Protein AF-A0A6D0ILA8-F1 (afdb_monomer_lite)

InterPro domains:
  IPR001479 Quinoprotein dehydrogenase, conserved site [PS00364] (52-73)
  IPR002372 Pyrrolo-quinoline quinone repeat domain [PF01011] (1-251)
  IPR011047 Quinoprotein alcohol dehydrogenase-like superfamily [SSF50998] (9-251)

Structure (mmCIF, N/CA/C/O backbone):
data_AF-A0A6D0ILA8-F1
#
_entry.id   AF-A0A6D0ILA8-F1
#
loop_
_atom_site.group_PDB
_atom_site.id
_atom_site.type_symbol
_atom_site.label_atom_id
_atom_site.label_alt_id
_atom_site.label_comp_id
_atom_site.label_asym_id
_atom_site.label_entity_id
_atom_site.label_seq_id
_atom_site.pdbx_PDB_ins_code
_atom_site.Cartn_x
_atom_site.Cartn_y
_atom_site.Cartn_z
_atom_site.occupancy
_atom_site.B_iso_or_equiv
_atom_site.auth_seq_id
_atom_site.auth_comp_id
_atom_site.auth_asym_id
_atom_site.auth_atom_id
_atom_site.pdbx_PDB_model_num
ATOM 1 N N . THR A 1 1 ? -4.913 -17.447 -11.515 1.00 50.06 1 THR A N 1
ATOM 2 C CA . THR A 1 1 ? -3.563 -17.191 -10.958 1.00 50.06 1 THR A CA 1
ATOM 3 C C . THR A 1 1 ? -3.236 -15.756 -11.249 1.00 50.06 1 THR A C 1
ATOM 5 O O . THR A 1 1 ? -3.617 -15.274 -12.313 1.00 50.06 1 THR A O 1
ATOM 8 N N . ASP A 1 2 ? -2.528 -15.110 -10.332 1.00 62.91 2 ASP A N 1
ATOM 9 C CA . ASP A 1 2 ? -2.512 -13.649 -10.148 1.00 62.91 2 ASP A CA 1
ATOM 10 C C . ASP A 1 2 ? -2.042 -12.833 -11.369 1.00 62.91 2 ASP A C 1
ATOM 12 O O . ASP A 1 2 ? -2.243 -11.629 -11.448 1.00 62.91 2 ASP A O 1
ATOM 16 N N . ASN A 1 3 ? -1.477 -13.487 -12.390 1.00 76.81 3 ASN A N 1
ATOM 17 C CA . ASN A 1 3 ? -1.028 -12.840 -13.626 1.00 76.81 3 ASN A CA 1
ATOM 18 C C . ASN A 1 3 ? -1.575 -13.459 -14.930 1.00 76.81 3 ASN A C 1
ATOM 20 O O . ASN A 1 3 ? -1.193 -13.032 -16.016 1.00 76.81 3 ASN A O 1
ATOM 24 N N . PHE A 1 4 ? -2.463 -14.458 -14.864 1.00 74.62 4 PHE A N 1
ATOM 25 C CA . PHE A 1 4 ? -2.970 -15.172 -16.054 1.00 74.62 4 PHE A CA 1
ATOM 26 C C . PHE A 1 4 ? -4.475 -15.017 -16.293 1.00 74.62 4 PHE A C 1
ATOM 28 O O . PHE A 1 4 ? -4.986 -15.503 -17.303 1.00 74.62 4 PHE A O 1
ATOM 35 N N . SER A 1 5 ? -5.193 -14.369 -15.378 1.00 77.31 5 SER A N 1
ATOM 36 C CA . SER A 1 5 ? -6.633 -14.151 -15.483 1.00 77.31 5 SER A CA 1
ATOM 37 C C . SER A 1 5 ? -6.953 -12.674 -15.337 1.00 77.31 5 SER A C 1
ATOM 39 O O . SER A 1 5 ? -6.358 -11.972 -14.533 1.00 77.31 5 SER A O 1
ATOM 41 N N . THR A 1 6 ? -7.934 -12.217 -16.104 1.00 75.31 6 THR A N 1
ATOM 42 C CA . THR A 1 6 ? -8.561 -10.898 -15.954 1.00 75.31 6 THR A CA 1
ATOM 43 C C . THR A 1 6 ? -9.979 -11.029 -15.399 1.00 75.31 6 THR A C 1
ATOM 45 O O . THR A 1 6 ? -10.796 -10.116 -15.525 1.00 75.31 6 THR A O 1
ATOM 48 N N . ARG A 1 7 ? -10.312 -12.189 -14.822 1.00 84.19 7 ARG A N 1
ATOM 49 C CA . ARG A 1 7 ? -11.624 -12.488 -14.247 1.00 84.19 7 ARG A CA 1
ATOM 50 C C . ARG A 1 7 ? -11.486 -13.401 -13.030 1.00 84.19 7 ARG A C 1
ATOM 52 O O . ARG A 1 7 ? -11.878 -14.564 -13.062 1.00 84.19 7 ARG A O 1
ATOM 59 N N . GLU A 1 8 ? -10.924 -12.851 -11.971 1.00 86.44 8 GLU A N 1
ATOM 60 C CA . GLU A 1 8 ? -10.831 -13.438 -10.640 1.00 86.44 8 GLU A CA 1
ATOM 61 C C . GLU A 1 8 ? -11.942 -12.899 -9.732 1.00 86.44 8 GLU A C 1
ATOM 63 O O . GLU A 1 8 ? -12.492 -11.811 -9.943 1.00 86.44 8 GLU A O 1
ATOM 68 N N . THR A 1 9 ? -12.311 -13.681 -8.718 1.00 90.19 9 THR A N 1
ATOM 69 C CA . THR A 1 9 ? -13.323 -13.277 -7.736 1.00 90.19 9 THR A CA 1
ATOM 70 C C . THR A 1 9 ? -12.910 -12.012 -6.991 1.00 90.19 9 THR A C 1
ATOM 72 O O . THR A 1 9 ? -11.729 -11.763 -6.782 1.00 90.19 9 THR A O 1
ATOM 75 N N . SER A 1 10 ? -13.900 -11.240 -6.548 1.00 92.62 10 SER A N 1
ATOM 76 C CA . SER A 1 10 ? -13.681 -10.047 -5.730 1.00 92.62 10 SER A CA 1
ATOM 77 C C . SER A 1 10 ? -12.873 -10.346 -4.461 1.00 92.62 10 SER A C 1
ATOM 79 O O . SER A 1 10 ? -13.207 -11.267 -3.713 1.00 92.62 10 SER A O 1
ATOM 81 N N . GLY A 1 11 ? -11.886 -9.497 -4.178 1.00 94.75 11 GLY A N 1
ATOM 82 C CA . GLY A 1 11 ? -11.211 -9.347 -2.889 1.00 94.75 11 GLY A CA 1
ATOM 83 C C . GLY A 1 11 ? -12.028 -8.629 -1.801 1.00 94.75 11 GLY A C 1
ATOM 84 O O . GLY A 1 11 ? -11.446 -8.058 -0.882 1.00 94.75 11 GLY A O 1
ATOM 85 N N . VAL A 1 12 ? -13.361 -8.627 -1.904 1.00 96.75 12 VAL A N 1
ATOM 86 C CA . VAL A 1 12 ? -14.284 -8.029 -0.930 1.00 96.75 12 VAL A CA 1
ATOM 87 C C . VAL A 1 12 ? -13.999 -8.468 0.510 1.00 96.75 12 VAL A C 1
ATOM 89 O O . VAL A 1 12 ? -13.922 -9.659 0.818 1.00 96.75 12 VAL A O 1
ATOM 92 N N . ILE A 1 13 ? -13.948 -7.493 1.417 1.00 97.75 13 ILE A N 1
ATOM 93 C CA . ILE A 1 13 ? -13.905 -7.726 2.862 1.00 97.75 13 ILE A CA 1
ATOM 94 C C . ILE A 1 13 ? -15.334 -7.852 3.387 1.00 97.75 13 ILE A C 1
ATOM 96 O O . ILE A 1 13 ? -16.224 -7.107 2.982 1.00 97.75 13 ILE A O 1
ATOM 100 N N . ARG A 1 14 ? -15.581 -8.806 4.286 1.00 97.00 14 ARG A N 1
ATOM 101 C CA . ARG A 1 14 ? -16.922 -9.100 4.806 1.00 97.00 14 ARG A CA 1
ATOM 102 C C . ARG A 1 14 ? -16.902 -9.221 6.323 1.00 97.00 14 ARG A C 1
ATOM 104 O O . ARG A 1 14 ? -16.018 -9.875 6.872 1.00 97.00 14 ARG A O 1
ATOM 111 N N . GLY A 1 15 ? -17.903 -8.639 6.973 1.00 97.00 15 GLY A N 1
ATOM 112 C CA . GLY A 1 15 ? -18.176 -8.820 8.394 1.00 97.00 15 GLY A CA 1
ATOM 113 C C . GLY A 1 15 ? -19.355 -9.758 8.594 1.00 97.00 15 GLY A C 1
ATOM 114 O O . GLY A 1 15 ? -20.424 -9.527 8.031 1.00 97.00 15 GLY A O 1
ATOM 115 N N . PHE A 1 16 ? -19.171 -10.797 9.404 1.00 97.75 16 PHE A N 1
ATOM 116 C CA . PHE A 1 16 ? -20.211 -11.774 9.719 1.00 97.75 16 PHE A CA 1
ATOM 117 C C . PHE A 1 16 ? -20.501 -11.806 11.217 1.00 97.75 16 PHE A C 1
ATOM 119 O O . PHE A 1 16 ? -19.594 -11.623 12.032 1.00 97.75 16 PHE A O 1
ATOM 126 N N . ASP A 1 17 ? -21.747 -12.095 11.583 1.00 97.44 17 ASP A N 1
ATOM 127 C CA . ASP A 1 17 ? -22.088 -12.449 12.957 1.00 97.44 17 ASP A CA 1
ATOM 128 C C . ASP A 1 17 ? -21.441 -13.795 13.314 1.00 97.44 17 ASP A C 1
ATOM 130 O O . ASP A 1 17 ? -21.605 -14.795 12.614 1.00 97.44 17 ASP A O 1
ATOM 134 N N . VAL A 1 18 ? -20.694 -13.824 14.417 1.00 96.94 18 VAL A N 1
ATOM 135 C CA . VAL A 1 18 ? -19.923 -15.005 14.835 1.00 96.94 18 VAL A CA 1
ATOM 136 C C . VAL A 1 18 ? -20.799 -16.185 15.273 1.00 96.94 18 VAL A C 1
ATOM 138 O O . VAL A 1 18 ? -20.353 -17.329 15.224 1.00 96.94 18 VAL A O 1
ATOM 141 N N . ASN A 1 19 ? -22.035 -15.930 15.708 1.00 98.00 19 ASN A N 1
ATOM 142 C CA . ASN A 1 19 ? -22.953 -16.952 16.205 1.00 98.00 19 ASN A CA 1
ATOM 143 C C . ASN A 1 19 ? -23.862 -17.490 15.098 1.00 98.00 19 ASN A C 1
ATOM 145 O O . ASN A 1 19 ? -24.183 -18.678 15.103 1.00 98.00 19 ASN A O 1
ATOM 149 N N . THR A 1 20 ? -24.305 -16.628 14.178 1.00 98.06 20 THR A N 1
ATOM 150 C CA . THR A 1 20 ? -25.285 -16.994 13.141 1.00 98.06 20 THR A CA 1
ATOM 151 C C . THR A 1 20 ? -24.666 -17.194 11.760 1.00 98.06 20 THR A C 1
ATOM 153 O O . THR A 1 20 ? -25.252 -17.889 10.931 1.00 98.06 20 THR A O 1
ATOM 156 N N . GLY A 1 21 ? -23.493 -16.609 11.497 1.00 97.12 21 GLY A N 1
ATOM 157 C CA . GLY A 1 21 ? -22.893 -16.554 10.163 1.00 97.12 21 GLY A CA 1
ATOM 158 C C . GLY A 1 21 ? -23.592 -15.576 9.212 1.00 97.12 21 GLY A C 1
ATOM 159 O O . GLY A 1 21 ? -23.331 -15.607 8.010 1.00 97.12 21 GLY A O 1
ATOM 160 N N . GLU A 1 22 ? -24.489 -14.726 9.717 1.00 96.88 22 GLU A N 1
ATOM 161 C CA . GLU A 1 22 ? -25.168 -13.698 8.927 1.00 96.88 22 GLU A CA 1
ATOM 162 C C . GLU A 1 22 ? -24.174 -12.640 8.437 1.00 96.88 22 GLU A C 1
ATOM 164 O O . GLU A 1 22 ? -23.341 -12.162 9.206 1.00 96.88 22 GLU A O 1
ATOM 169 N N . LEU A 1 23 ? -24.258 -12.262 7.158 1.00 96.50 23 LEU A N 1
ATOM 170 C CA . LEU A 1 23 ? -23.465 -11.170 6.592 1.00 96.50 23 LEU A CA 1
ATOM 171 C C . LEU A 1 23 ? -24.004 -9.830 7.106 1.00 96.50 23 LEU A C 1
ATOM 173 O O . LEU A 1 23 ? -25.099 -9.421 6.731 1.00 96.50 23 LEU A O 1
ATOM 177 N N . LEU A 1 24 ? -23.215 -9.137 7.922 1.00 96.56 24 LEU A N 1
ATOM 178 C CA . LEU A 1 24 ? -23.589 -7.856 8.524 1.00 96.56 24 LEU A CA 1
ATOM 179 C C . LEU A 1 24 ? -23.211 -6.671 7.634 1.00 96.56 24 LEU A C 1
ATOM 181 O O . LEU A 1 24 ? -23.952 -5.694 7.540 1.00 96.56 24 LEU A O 1
ATOM 185 N N . TRP A 1 25 ? -22.048 -6.747 6.988 1.00 97.56 25 TRP A N 1
ATOM 186 C CA . TRP A 1 25 ? -21.553 -5.711 6.088 1.00 97.56 25 TRP A CA 1
ATOM 187 C C . TRP A 1 25 ? -20.534 -6.278 5.098 1.00 97.56 25 TRP A C 1
ATOM 189 O O . TRP A 1 25 ? -19.901 -7.308 5.338 1.00 97.56 25 TRP A O 1
ATOM 199 N N . ALA A 1 26 ? -20.352 -5.572 3.987 1.00 97.62 26 ALA A N 1
ATOM 200 C CA . ALA A 1 26 ? -19.304 -5.828 3.007 1.00 97.62 26 ALA A CA 1
ATOM 201 C C . ALA A 1 26 ? -18.531 -4.536 2.713 1.00 97.62 26 ALA A C 1
ATOM 203 O O . ALA A 1 26 ? -19.040 -3.442 2.956 1.00 97.62 26 ALA A O 1
ATOM 204 N N . PHE A 1 27 ? -17.305 -4.672 2.219 1.00 98.12 27 PHE A N 1
ATOM 205 C CA . PHE A 1 27 ? -16.505 -3.603 1.639 1.00 98.12 27 PHE A CA 1
ATOM 206 C C . PHE A 1 27 ? -15.812 -4.140 0.383 1.00 98.12 27 PHE A C 1
ATOM 208 O O . PHE A 1 27 ? -14.826 -4.871 0.479 1.00 98.12 27 PHE A O 1
ATOM 215 N N . ASP A 1 28 ? -16.357 -3.832 -0.791 1.00 97.31 28 ASP A N 1
ATOM 216 C CA . ASP A 1 28 ? -15.774 -4.162 -2.091 1.00 97.31 28 ASP A CA 1
ATOM 217 C C . ASP A 1 28 ? -14.887 -3.000 -2.573 1.00 97.31 28 ASP A C 1
ATOM 219 O O . ASP A 1 28 ? -15.405 -1.969 -3.017 1.00 97.31 28 ASP A O 1
ATOM 223 N N . PRO A 1 29 ? -13.551 -3.137 -2.510 1.00 96.38 29 PRO A N 1
ATOM 224 C CA . PRO A 1 29 ? -12.642 -2.048 -2.844 1.00 96.38 29 PRO A CA 1
ATOM 225 C C . PRO A 1 29 ? -12.627 -1.701 -4.338 1.00 96.38 29 PRO A C 1
ATOM 227 O O . PRO A 1 29 ? -12.094 -0.658 -4.692 1.00 96.38 29 PRO A O 1
ATOM 230 N N . GLY A 1 30 ? -13.198 -2.542 -5.208 1.00 95.06 30 GLY A N 1
ATOM 231 C CA . GLY A 1 30 ? -13.310 -2.279 -6.644 1.00 95.06 30 GLY A CA 1
ATOM 232 C C . GLY A 1 30 ? -14.642 -1.647 -7.050 1.00 95.06 30 GLY A C 1
ATOM 233 O O . GLY A 1 30 ? -14.814 -1.293 -8.216 1.00 95.06 30 GLY A O 1
ATOM 234 N N . ALA A 1 31 ? -15.590 -1.503 -6.120 1.00 95.06 31 ALA A N 1
ATOM 235 C CA . ALA A 1 31 ? -16.920 -0.990 -6.414 1.00 95.06 31 ALA A CA 1
ATOM 236 C C . ALA A 1 31 ? -17.012 0.536 -6.276 1.00 95.06 31 ALA A C 1
ATOM 238 O O . ALA A 1 31 ? -16.325 1.186 -5.484 1.00 95.06 31 ALA A O 1
ATOM 239 N N . LYS A 1 32 ? -17.964 1.126 -7.009 1.00 94.00 32 LYS A N 1
ATOM 240 C CA . LYS A 1 32 ? -18.323 2.541 -6.841 1.00 94.00 32 LYS A CA 1
ATOM 241 C C . LYS A 1 32 ? -18.927 2.815 -5.460 1.00 94.00 32 LYS A C 1
ATOM 243 O O . LYS A 1 32 ? -18.605 3.844 -4.867 1.00 94.00 32 LYS A O 1
ATOM 248 N N . ASP A 1 33 ? -19.784 1.908 -4.992 1.00 95.06 33 ASP A N 1
ATOM 249 C CA . ASP A 1 33 ? -20.309 1.858 -3.627 1.00 95.06 33 ASP A CA 1
ATOM 250 C C . ASP A 1 33 ? -19.735 0.616 -2.923 1.00 95.06 33 ASP A C 1
ATOM 252 O O . ASP A 1 33 ? -20.249 -0.485 -3.129 1.00 95.06 33 ASP A O 1
ATOM 256 N N . PRO A 1 34 ? -18.653 0.764 -2.136 1.00 96.31 34 PRO A N 1
ATOM 257 C CA . PRO A 1 34 ? -17.987 -0.372 -1.506 1.00 96.31 34 PRO A CA 1
ATOM 258 C C . PRO A 1 34 ? -18.868 -1.127 -0.513 1.00 96.31 34 PRO A C 1
ATOM 260 O O . PRO A 1 34 ? -18.667 -2.320 -0.318 1.00 96.31 34 PRO A O 1
ATOM 263 N N . ASN A 1 35 ? -19.830 -0.461 0.131 1.00 96.88 35 ASN A N 1
ATOM 264 C CA . ASN A 1 35 ? -20.609 -1.062 1.214 1.00 96.88 35 ASN A CA 1
ATOM 265 C C . ASN A 1 35 ? -21.919 -1.718 0.754 1.00 96.88 35 ASN A C 1
ATOM 267 O O . ASN A 1 35 ? -22.716 -2.148 1.592 1.00 96.88 35 ASN A O 1
ATOM 271 N N . ALA A 1 36 ? -22.142 -1.821 -0.558 1.00 94.75 36 ALA A N 1
ATOM 272 C CA . ALA A 1 36 ? -23.286 -2.529 -1.106 1.00 94.75 36 ALA A CA 1
ATOM 273 C C . ALA A 1 36 ? -23.234 -4.027 -0.740 1.00 94.75 36 ALA A C 1
ATOM 275 O O . ALA A 1 36 ? -22.245 -4.725 -0.973 1.00 94.75 36 ALA A O 1
ATOM 276 N N . ILE A 1 37 ? -24.317 -4.519 -0.135 1.00 91.62 37 ILE A N 1
ATOM 277 C CA . ILE A 1 37 ? -24.488 -5.936 0.205 1.00 91.62 37 ILE A CA 1
ATOM 278 C C . ILE A 1 37 ? -25.026 -6.671 -1.033 1.00 91.62 37 ILE A C 1
ATOM 280 O O . ILE A 1 37 ? -25.870 -6.121 -1.743 1.00 91.62 37 ILE A O 1
ATOM 284 N N . PRO A 1 38 ? -24.554 -7.898 -1.315 1.00 87.31 38 PRO A N 1
ATOM 285 C CA . PRO A 1 38 ? -24.986 -8.668 -2.472 1.00 87.31 38 PRO A CA 1
ATOM 286 C C . PRO A 1 38 ? -26.490 -8.952 -2.433 1.00 87.31 38 PRO A C 1
ATOM 288 O O . PRO A 1 38 ? -27.045 -9.308 -1.393 1.00 87.31 38 PRO A O 1
ATOM 291 N N . SER A 1 39 ? -27.125 -8.827 -3.595 1.00 88.81 39 SER A N 1
ATOM 292 C CA . SER A 1 39 ? -28.527 -9.168 -3.850 1.00 88.81 39 SER A CA 1
ATOM 293 C C . SER A 1 39 ? -28.651 -9.822 -5.228 1.00 88.81 39 SER A C 1
ATOM 295 O O . SER A 1 39 ? -27.660 -9.944 -5.950 1.00 88.81 39 SER A O 1
ATOM 297 N N . ASP A 1 40 ? -29.860 -10.213 -5.630 1.00 85.25 40 ASP A N 1
ATOM 298 C CA . ASP A 1 40 ? -30.102 -10.753 -6.977 1.00 85.25 40 ASP A CA 1
ATOM 299 C C . ASP A 1 40 ? -29.723 -9.746 -8.087 1.00 85.25 40 ASP A C 1
ATOM 301 O O . ASP A 1 40 ? -29.379 -10.130 -9.205 1.00 85.25 40 ASP A O 1
ATOM 305 N N . GLU A 1 41 ? -29.731 -8.451 -7.768 1.00 84.50 41 GLU A N 1
ATOM 306 C CA . GLU A 1 41 ? -29.379 -7.340 -8.652 1.00 84.50 41 GLU A CA 1
ATOM 307 C C . GLU A 1 41 ? -27.946 -6.821 -8.453 1.00 84.50 41 GLU A C 1
ATOM 309 O O . GLU A 1 41 ? -27.473 -6.015 -9.260 1.00 84.50 41 GLU A O 1
ATOM 314 N N . HIS A 1 42 ? -27.248 -7.251 -7.395 1.00 86.75 42 HIS A N 1
ATOM 315 C CA . HIS A 1 42 ? -25.916 -6.760 -7.051 1.00 86.75 42 HIS A CA 1
ATOM 316 C C . HIS A 1 42 ? -24.926 -7.892 -6.769 1.00 86.75 42 HIS A C 1
ATOM 318 O O . HIS A 1 42 ? -25.027 -8.618 -5.781 1.00 86.75 42 HIS A O 1
ATOM 324 N N . THR A 1 43 ? -23.896 -7.976 -7.609 1.00 91.31 43 THR A N 1
ATOM 325 C CA . THR A 1 43 ? -22.742 -8.856 -7.413 1.00 91.31 43 THR A CA 1
ATOM 326 C C . THR A 1 43 ? -21.479 -8.040 -7.185 1.00 91.31 43 THR A C 1
ATOM 328 O O . THR A 1 43 ? -21.314 -6.982 -7.792 1.00 91.31 43 THR A O 1
ATOM 331 N N . PHE A 1 44 ? -20.552 -8.583 -6.398 1.00 94.38 44 PHE A N 1
ATOM 332 C CA . PHE A 1 44 ? -19.242 -7.971 -6.198 1.00 94.38 44 PHE A CA 1
ATOM 333 C C . PHE A 1 44 ? -18.423 -7.866 -7.488 1.00 94.38 44 PHE A C 1
ATOM 335 O O . PHE A 1 44 ? -18.569 -8.657 -8.426 1.00 94.38 44 PHE A O 1
ATOM 342 N N . THR A 1 45 ? -17.526 -6.892 -7.494 1.00 92.62 45 THR A N 1
ATOM 343 C CA . THR A 1 45 ? -16.686 -6.506 -8.620 1.00 92.62 45 THR A CA 1
ATOM 344 C C . THR A 1 45 ? -15.578 -7.531 -8.835 1.00 92.62 45 THR A C 1
ATOM 346 O O . THR A 1 45 ? -14.797 -7.830 -7.932 1.00 92.62 45 THR A O 1
ATOM 349 N N . PHE A 1 46 ? -15.476 -8.075 -10.047 1.00 91.62 46 PHE A N 1
ATOM 350 C CA . PHE A 1 46 ? -14.362 -8.959 -10.401 1.00 91.62 46 PHE A CA 1
ATOM 351 C C . PHE A 1 46 ? -13.017 -8.224 -10.297 1.00 91.62 46 PHE A C 1
ATOM 353 O O . PHE A 1 46 ? -12.912 -7.043 -10.637 1.00 91.62 46 PHE A O 1
ATOM 360 N N . ASN A 1 47 ? -11.988 -8.951 -9.861 1.00 90.69 47 ASN A N 1
ATOM 361 C CA . ASN A 1 47 ? -10.628 -8.452 -9.641 1.00 90.69 47 ASN A CA 1
ATOM 362 C C . ASN A 1 47 ? -10.534 -7.232 -8.711 1.00 90.69 47 ASN A C 1
ATOM 364 O O . ASN A 1 47 ? -9.611 -6.439 -8.852 1.00 90.69 47 ASN A O 1
ATOM 368 N N . SER A 1 48 ? -11.472 -7.012 -7.788 1.00 93.38 48 SER A N 1
ATOM 369 C CA . SER A 1 48 ? -11.236 -5.978 -6.777 1.00 93.38 48 SER A CA 1
ATOM 370 C C . SER A 1 48 ? -9.964 -6.319 -5.978 1.00 93.38 48 SER A C 1
ATOM 372 O O . SER A 1 48 ? -9.752 -7.508 -5.708 1.00 93.38 48 SER A O 1
ATOM 374 N N . PRO A 1 49 ? -9.160 -5.325 -5.552 1.00 94.62 49 PRO A N 1
ATOM 375 C CA . PRO A 1 49 ? -8.005 -5.569 -4.689 1.00 94.62 49 PRO A CA 1
ATOM 376 C C . PRO A 1 49 ? -8.383 -6.437 -3.487 1.00 94.62 49 PRO A C 1
ATOM 378 O O . PRO A 1 49 ? -9.471 -6.282 -2.930 1.00 94.62 49 PRO A O 1
ATOM 381 N N . ASN A 1 50 ? -7.520 -7.364 -3.088 1.00 94.50 50 ASN A N 1
ATOM 382 C CA . ASN A 1 50 ? -7.776 -8.252 -1.955 1.00 94.50 50 ASN A CA 1
ATOM 383 C C . ASN A 1 50 ? -7.058 -7.780 -0.685 1.00 94.50 50 ASN A C 1
ATOM 385 O O . ASN A 1 50 ? -6.167 -6.942 -0.728 1.00 94.50 50 ASN A O 1
ATOM 389 N N . SER A 1 51 ? -7.445 -8.337 0.460 1.00 95.75 51 SER A N 1
ATOM 390 C CA . SER A 1 51 ? -6.657 -8.276 1.693 1.00 95.75 51 SER A CA 1
ATOM 391 C C . SER A 1 51 ? -6.315 -9.703 2.089 1.00 95.75 51 SER A C 1
ATOM 393 O O . SER A 1 51 ? -7.190 -10.466 2.501 1.00 95.75 51 SER A O 1
ATOM 395 N N . TRP A 1 52 ? -5.063 -10.096 1.859 1.00 93.44 52 TRP A N 1
ATOM 396 C CA . TRP A 1 52 ? -4.599 -11.469 2.070 1.00 93.44 52 TRP A CA 1
ATOM 397 C C . TRP A 1 52 ? -3.718 -11.614 3.316 1.00 93.44 52 TRP A C 1
ATOM 399 O O . TRP A 1 52 ? -3.681 -12.687 3.921 1.00 93.44 52 TRP A O 1
ATOM 409 N N . ALA A 1 53 ? -3.036 -10.542 3.723 1.00 94.00 53 ALA A N 1
ATOM 410 C CA . ALA A 1 53 ? -2.234 -10.516 4.937 1.00 94.00 53 ALA A CA 1
ATOM 411 C C . ALA A 1 53 ? -3.116 -10.390 6.198 1.00 94.00 53 ALA A C 1
ATOM 413 O O . ALA A 1 53 ? -4.239 -9.881 6.127 1.00 94.00 53 ALA A O 1
ATOM 414 N N . PRO A 1 54 ? -2.634 -10.822 7.381 1.00 95.31 54 PRO A N 1
ATOM 415 C CA . PRO A 1 54 ? -3.406 -10.695 8.611 1.00 95.31 54 PRO A CA 1
ATOM 416 C C . PRO A 1 54 ? -3.735 -9.235 8.951 1.00 95.31 54 PRO A C 1
ATOM 418 O O . PRO A 1 54 ? -2.888 -8.348 8.859 1.00 95.31 54 PRO A O 1
ATOM 421 N N . ALA A 1 55 ? -4.959 -8.995 9.416 1.00 96.44 55 ALA A N 1
ATOM 422 C CA . ALA A 1 55 ? -5.397 -7.681 9.874 1.00 96.44 55 ALA A CA 1
ATOM 423 C C . ALA A 1 55 ? -4.912 -7.362 11.303 1.00 96.44 55 ALA A C 1
ATOM 425 O O . ALA A 1 55 ? -4.544 -8.251 12.080 1.00 96.44 55 ALA A O 1
ATOM 426 N N . ALA A 1 56 ? -4.979 -6.086 11.683 1.00 97.25 56 ALA A N 1
ATOM 427 C CA . ALA A 1 56 ? -4.849 -5.639 13.072 1.00 97.25 56 ALA A CA 1
ATOM 428 C C . ALA A 1 56 ? -6.125 -4.917 13.525 1.00 97.25 56 ALA A C 1
ATOM 430 O O . ALA A 1 56 ? -6.797 -4.290 12.715 1.00 97.25 56 ALA A O 1
ATOM 431 N N . TYR A 1 57 ? -6.458 -4.976 14.815 1.00 98.06 57 TYR A N 1
ATOM 432 C CA . TYR A 1 57 ? -7.666 -4.353 15.366 1.00 98.06 57 TYR A CA 1
ATOM 433 C C . TYR A 1 57 ? -7.335 -3.487 16.582 1.00 98.06 57 TYR A C 1
ATOM 435 O O . TYR A 1 57 ? -6.624 -3.929 17.485 1.00 98.06 57 TYR A O 1
ATOM 443 N N . ASP A 1 58 ? -7.877 -2.268 16.623 1.00 98.25 58 ASP A N 1
ATOM 444 C CA . ASP A 1 58 ? -7.870 -1.407 17.807 1.00 98.25 58 ASP A CA 1
ATOM 445 C C . ASP A 1 58 ? -9.285 -1.304 18.387 1.00 98.25 58 ASP A C 1
ATOM 447 O O . ASP A 1 58 ? -10.144 -0.584 17.872 1.00 98.25 58 ASP A O 1
ATOM 451 N N . ALA A 1 59 ? -9.503 -1.985 19.512 1.00 97.69 59 ALA A N 1
ATOM 452 C CA . ALA A 1 59 ? -10.794 -2.023 20.192 1.00 97.69 59 ALA A CA 1
ATOM 453 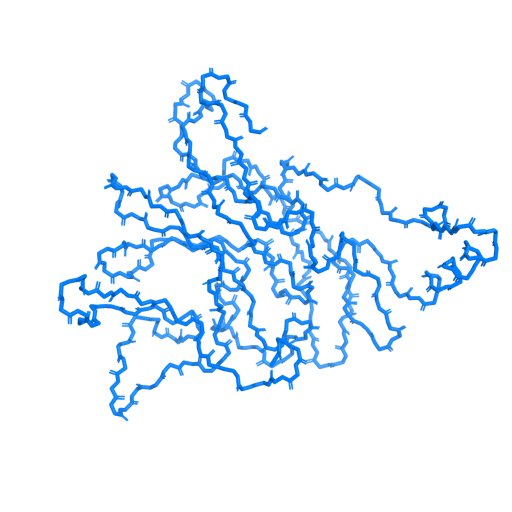C C . ALA A 1 59 ? -11.254 -0.664 20.744 1.00 97.69 59 ALA A C 1
ATOM 455 O O . ALA A 1 59 ? -12.449 -0.456 20.933 1.00 97.69 59 ALA A O 1
ATOM 456 N N . LYS A 1 60 ? -10.336 0.272 21.027 1.00 97.62 60 LYS A N 1
ATOM 457 C CA . LYS A 1 60 ? -10.708 1.598 21.550 1.00 97.62 60 LYS A CA 1
ATOM 458 C C . LYS A 1 60 ? -11.277 2.496 20.459 1.00 97.62 60 LYS A C 1
ATOM 460 O O . LYS A 1 60 ? -12.091 3.365 20.758 1.00 97.62 60 LYS A O 1
ATOM 465 N N . LEU A 1 61 ? -10.807 2.314 19.229 1.00 98.12 61 LEU A N 1
ATOM 466 C CA . LEU A 1 61 ? -11.234 3.088 18.064 1.00 98.12 61 LEU A CA 1
ATOM 467 C C . LEU A 1 61 ? -12.321 2.371 17.256 1.00 98.12 61 LEU A C 1
ATOM 469 O O . LEU A 1 61 ? -12.943 2.990 16.398 1.00 98.12 61 LEU A O 1
ATOM 473 N N . ASP A 1 62 ? -12.537 1.084 17.531 1.00 98.44 62 ASP A N 1
ATOM 474 C CA . ASP A 1 62 ? -13.344 0.180 16.716 1.00 98.44 62 ASP A CA 1
ATOM 475 C C . ASP A 1 62 ? -12.909 0.182 15.241 1.00 98.44 62 ASP A C 1
ATOM 477 O O . ASP A 1 62 ? -13.729 0.230 14.324 1.00 98.44 62 ASP A O 1
ATOM 481 N N . LEU A 1 63 ? -11.590 0.165 15.017 1.00 98.81 63 LEU A N 1
ATOM 482 C CA . LEU A 1 63 ? -10.984 0.168 13.687 1.00 98.81 63 LEU A CA 1
ATOM 483 C C . LEU A 1 63 ? -10.220 -1.127 13.432 1.00 98.81 63 LEU A C 1
ATOM 485 O O . LEU A 1 63 ? -9.380 -1.531 14.240 1.00 98.81 63 LEU A O 1
ATOM 489 N N . VAL A 1 64 ? -10.490 -1.744 12.283 1.00 98.62 64 VAL A N 1
ATOM 490 C CA . VAL A 1 64 ? -9.686 -2.823 11.710 1.00 98.62 64 VAL A CA 1
ATOM 491 C C . VAL A 1 64 ? -8.812 -2.258 10.592 1.00 98.62 64 VAL A C 1
ATOM 493 O O . VAL A 1 64 ? -9.293 -1.525 9.730 1.00 98.62 64 VAL A O 1
ATOM 496 N N . TYR A 1 65 ? -7.527 -2.596 10.624 1.00 98.62 65 TYR A N 1
ATOM 497 C CA . TYR A 1 65 ? -6.521 -2.181 9.655 1.00 98.62 65 TYR A CA 1
ATOM 498 C C . TYR A 1 65 ? -6.167 -3.366 8.766 1.00 98.62 65 TYR A C 1
ATOM 500 O O . TYR A 1 65 ? -5.736 -4.415 9.253 1.00 98.62 65 TYR A O 1
ATOM 508 N N . LEU A 1 66 ? -6.368 -3.182 7.470 1.00 98.31 66 LEU A N 1
ATOM 509 C CA . LEU A 1 66 ? -6.294 -4.202 6.439 1.00 98.31 66 LEU A CA 1
ATOM 510 C C . LEU A 1 66 ? -5.185 -3.816 5.456 1.00 98.31 66 LEU A C 1
ATOM 512 O O . LEU A 1 66 ? -5.302 -2.790 4.779 1.00 98.31 66 LEU A O 1
ATOM 516 N N . PRO A 1 67 ? -4.101 -4.600 5.377 1.00 97.56 67 PRO A N 1
ATOM 517 C CA . PRO A 1 67 ? -3.163 -4.512 4.270 1.00 97.56 67 PRO A CA 1
ATOM 518 C C . PRO A 1 67 ? -3.861 -4.938 2.980 1.00 97.56 67 PRO A C 1
ATOM 520 O O . PRO A 1 67 ? -4.477 -6.007 2.932 1.00 97.56 67 PRO A O 1
ATOM 523 N N . MET A 1 68 ? -3.789 -4.091 1.959 1.00 97.50 68 MET A N 1
ATOM 524 C CA . MET A 1 68 ? -4.423 -4.328 0.669 1.00 97.50 68 MET A CA 1
ATOM 525 C C . MET A 1 68 ? -3.387 -4.698 -0.387 1.00 97.50 68 MET A C 1
ATOM 527 O O . MET A 1 68 ? -2.346 -4.047 -0.498 1.00 97.50 68 MET A O 1
ATOM 531 N N . GLY A 1 69 ? -3.737 -5.712 -1.171 1.00 95.00 69 GLY A N 1
ATOM 532 C CA . GLY A 1 69 ? -3.083 -6.133 -2.398 1.00 95.00 69 GLY A CA 1
ATOM 533 C C . GLY A 1 69 ? -3.426 -5.251 -3.593 1.00 95.00 69 GLY A C 1
ATOM 534 O O . GLY A 1 69 ? -4.010 -4.169 -3.464 1.00 95.00 69 GLY A O 1
ATOM 535 N N . VAL A 1 70 ? -3.084 -5.741 -4.778 1.00 92.00 70 VAL A N 1
ATOM 536 C CA . VAL A 1 70 ? -3.348 -5.083 -6.059 1.00 92.00 70 VAL A CA 1
ATOM 537 C C . VAL A 1 70 ? -4.508 -5.754 -6.808 1.00 92.00 70 VAL A C 1
ATOM 539 O O . VAL A 1 70 ? -4.964 -6.844 -6.468 1.00 92.00 70 VAL A O 1
ATOM 542 N N . THR A 1 71 ? -5.036 -5.067 -7.821 1.00 89.94 71 THR A N 1
ATOM 543 C CA . THR A 1 71 ? -5.967 -5.657 -8.790 1.00 89.94 71 THR A CA 1
ATOM 544 C C . THR A 1 71 ? -5.214 -6.544 -9.781 1.00 89.94 71 THR A C 1
ATOM 546 O O . THR A 1 71 ? -4.349 -6.055 -10.508 1.00 89.94 71 THR A O 1
ATOM 549 N N . THR A 1 72 ? -5.625 -7.805 -9.892 1.00 86.88 72 THR A N 1
ATOM 550 C CA . THR A 1 72 ? -5.142 -8.757 -10.903 1.00 86.88 72 THR A CA 1
ATOM 551 C C . THR A 1 72 ? -5.483 -8.298 -12.336 1.00 86.88 72 THR A C 1
ATOM 553 O O . THR A 1 72 ? -6.629 -7.899 -12.587 1.00 86.88 72 THR A O 1
ATOM 556 N N . PRO A 1 73 ? -4.560 -8.423 -13.315 1.00 89.31 73 PRO A N 1
ATOM 557 C CA . PRO A 1 73 ? -3.181 -8.918 -13.192 1.00 89.31 73 PRO A CA 1
ATOM 558 C C . PRO A 1 73 ? -2.255 -7.975 -12.422 1.00 89.31 73 PRO A C 1
ATOM 560 O O . PRO A 1 73 ? -2.316 -6.764 -12.611 1.00 89.31 73 PRO A O 1
ATOM 563 N N . ASP A 1 74 ? -1.363 -8.518 -11.599 1.00 88.69 74 ASP A N 1
ATOM 564 C CA . ASP A 1 74 ? -0.568 -7.708 -10.665 1.00 88.69 74 ASP A CA 1
ATOM 565 C C . ASP A 1 74 ? 0.507 -6.866 -11.368 1.00 88.69 74 ASP A C 1
ATOM 567 O O . ASP A 1 74 ? 0.785 -5.738 -10.961 1.00 88.69 74 ASP A O 1
ATOM 571 N N . ILE A 1 75 ? 1.076 -7.382 -12.465 1.00 90.50 75 ILE A N 1
ATOM 572 C CA . ILE A 1 75 ? 2.196 -6.748 -13.189 1.00 90.50 75 ILE A CA 1
ATOM 573 C C . ILE A 1 75 ? 1.789 -6.009 -14.476 1.00 90.50 75 ILE A C 1
ATOM 575 O O . ILE A 1 75 ? 2.642 -5.665 -15.297 1.00 90.50 75 ILE A O 1
ATOM 579 N N . TRP A 1 76 ? 0.489 -5.801 -14.694 1.00 92.38 76 TRP A N 1
ATOM 580 C CA . TRP A 1 76 ? -0.033 -5.013 -15.813 1.00 92.38 76 TRP A CA 1
ATOM 581 C C . TRP A 1 76 ? -1.384 -4.392 -15.447 1.00 92.38 76 TRP A C 1
ATOM 583 O O . TRP A 1 76 ? -2.333 -5.102 -15.115 1.00 92.38 76 TRP A O 1
ATOM 593 N N . GLY A 1 77 ? -1.479 -3.067 -15.533 1.00 93.56 77 GLY A N 1
ATOM 594 C CA . GLY A 1 77 ? -2.588 -2.276 -15.013 1.00 93.56 77 GLY A CA 1
ATOM 595 C C . GLY A 1 77 ? -3.454 -1.587 -16.065 1.00 93.56 77 GLY A C 1
ATOM 596 O O . GLY A 1 77 ? -4.417 -0.918 -15.697 1.00 93.56 77 GLY A O 1
ATOM 597 N N . GLY A 1 78 ? -3.190 -1.769 -17.360 1.00 93.12 78 GLY A N 1
ATOM 598 C CA . GLY A 1 78 ? -3.788 -0.938 -18.417 1.00 93.12 78 GLY A CA 1
ATOM 599 C C . GLY A 1 78 ? -5.321 -0.972 -18.535 1.00 93.12 78 GLY A C 1
ATOM 600 O O . GLY A 1 78 ? -5.910 -0.076 -19.137 1.00 93.12 78 GLY A O 1
ATOM 601 N N . ASN A 1 79 ? -5.985 -1.974 -17.946 1.00 91.62 79 ASN A N 1
ATOM 602 C CA . ASN A 1 79 ? -7.452 -2.078 -17.889 1.00 91.62 79 ASN A CA 1
ATOM 603 C C . ASN A 1 79 ? -8.050 -1.740 -16.512 1.00 91.62 79 ASN A C 1
ATOM 605 O O . ASN A 1 79 ? -9.265 -1.870 -16.343 1.00 91.62 79 ASN A O 1
ATOM 609 N N . ARG A 1 80 ? -7.234 -1.367 -15.521 1.00 93.19 80 ARG A N 1
ATOM 610 C CA . ARG A 1 80 ? -7.720 -1.082 -14.170 1.00 93.19 80 ARG A CA 1
ATOM 611 C C . ARG A 1 80 ? -8.528 0.210 -14.171 1.00 93.19 80 ARG A C 1
ATOM 613 O O . ARG A 1 80 ? -8.118 1.223 -14.738 1.00 93.19 80 ARG A O 1
ATOM 620 N N . THR A 1 81 ? -9.702 0.171 -13.552 1.00 93.94 81 THR A N 1
ATOM 621 C CA . THR A 1 81 ? -10.541 1.366 -13.412 1.00 93.94 81 THR A CA 1
ATOM 622 C C . THR A 1 81 ? -10.093 2.217 -12.218 1.00 93.94 81 THR A C 1
ATOM 624 O O . THR A 1 81 ? -9.448 1.706 -11.299 1.00 93.94 81 THR A O 1
ATOM 627 N N . PRO A 1 82 ? -10.474 3.507 -12.160 1.00 95.06 82 PRO A N 1
ATOM 628 C CA . PRO A 1 82 ? -10.211 4.341 -10.987 1.00 95.06 82 PRO A CA 1
ATOM 629 C C . PRO A 1 82 ? -10.764 3.763 -9.676 1.00 95.06 82 PRO A C 1
ATOM 631 O O . PRO A 1 82 ? -10.211 4.017 -8.611 1.00 95.06 82 PRO A O 1
ATOM 634 N N . GLU A 1 83 ? -11.860 3.003 -9.729 1.00 95.50 83 GLU A N 1
ATOM 635 C CA . GLU A 1 83 ? -12.411 2.300 -8.569 1.00 95.50 83 GLU A CA 1
ATOM 636 C C . GLU A 1 83 ? -11.485 1.170 -8.111 1.00 95.50 83 GLU A C 1
ATOM 638 O O . GLU A 1 83 ? -11.154 1.113 -6.933 1.00 95.50 83 GLU A O 1
ATOM 643 N N . GLN A 1 84 ? -11.002 0.336 -9.037 1.00 94.38 84 GLN A N 1
ATOM 644 C CA . GLN A 1 84 ? -10.055 -0.749 -8.749 1.00 94.38 84 GLN A CA 1
ATOM 645 C C . GLN A 1 84 ? -8.705 -0.247 -8.211 1.00 94.38 84 GLN A C 1
ATOM 647 O O . GLN A 1 84 ? -8.058 -0.936 -7.427 1.00 94.38 84 GLN A O 1
ATOM 652 N N . 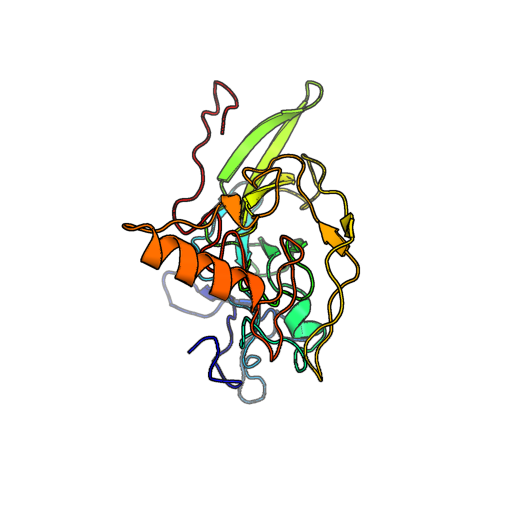GLU A 1 85 ? -8.292 0.963 -8.591 1.00 95.00 85 GLU A N 1
ATOM 653 C CA . GLU A 1 85 ? -7.052 1.603 -8.129 1.00 95.00 85 GLU A CA 1
ATOM 654 C C . GLU A 1 85 ? -7.191 2.320 -6.779 1.00 95.00 85 GLU A C 1
ATOM 656 O O . GLU A 1 85 ? -6.192 2.601 -6.117 1.00 95.00 85 GLU A O 1
ATOM 661 N N . ARG A 1 86 ? -8.420 2.628 -6.343 1.00 96.06 86 ARG A N 1
ATOM 662 C CA . ARG A 1 86 ? -8.677 3.525 -5.203 1.00 96.06 86 ARG A CA 1
ATOM 663 C C . ARG A 1 86 ? -8.064 3.037 -3.888 1.00 96.06 86 ARG A C 1
ATOM 665 O O . ARG A 1 86 ? -7.632 3.859 -3.083 1.00 96.06 86 ARG A O 1
ATOM 672 N N . TYR A 1 87 ? -8.063 1.724 -3.669 1.00 97.38 87 TYR A N 1
ATOM 673 C CA . TYR A 1 87 ? -7.562 1.088 -2.444 1.00 97.38 87 TYR A CA 1
ATOM 674 C C . TYR A 1 87 ? -6.486 0.029 -2.719 1.00 97.38 87 TYR A C 1
ATOM 676 O O . TYR A 1 87 ? -6.094 -0.693 -1.802 1.00 97.38 87 TYR A O 1
ATOM 684 N N . ALA A 1 88 ? -6.007 -0.079 -3.960 1.00 96.56 88 ALA A N 1
ATOM 685 C CA . ALA A 1 88 ? -4.918 -0.984 -4.307 1.00 96.56 88 ALA A CA 1
ATOM 686 C C . ALA A 1 88 ? -3.621 -0.570 -3.597 1.00 96.56 88 ALA A C 1
ATOM 688 O O . ALA A 1 88 ? -3.357 0.629 -3.458 1.00 96.56 88 ALA A O 1
ATOM 689 N N . SER A 1 89 ? -2.837 -1.554 -3.149 1.00 96.75 89 SER A N 1
ATOM 690 C CA . SER A 1 89 ? -1.535 -1.372 -2.490 1.00 96.75 89 SER A CA 1
ATOM 691 C C . SER A 1 89 ? -1.592 -0.283 -1.409 1.00 96.75 89 SER A C 1
ATOM 693 O O . SER A 1 89 ? -0.893 0.733 -1.467 1.00 96.75 89 SER A O 1
ATOM 695 N N . SER A 1 90 ? -2.508 -0.458 -0.451 1.00 97.88 90 SER A N 1
ATOM 696 C CA . SER A 1 90 ? -2.835 0.527 0.585 1.00 97.88 90 SER A CA 1
ATOM 697 C C . SER A 1 90 ? -3.023 -0.105 1.964 1.00 97.88 90 SER A C 1
ATOM 699 O O . SER A 1 90 ? -3.351 -1.283 2.085 1.00 97.88 90 SER A O 1
ATOM 701 N N . ILE A 1 91 ? -2.838 0.682 3.026 1.00 98.38 91 ILE A N 1
ATOM 702 C CA . ILE A 1 91 ? -3.418 0.354 4.331 1.00 98.38 91 ILE A CA 1
ATOM 703 C C . ILE A 1 91 ? -4.820 0.939 4.374 1.00 98.38 91 ILE A C 1
ATOM 705 O O . ILE A 1 91 ? -4.997 2.156 4.273 1.00 98.38 91 ILE A O 1
ATOM 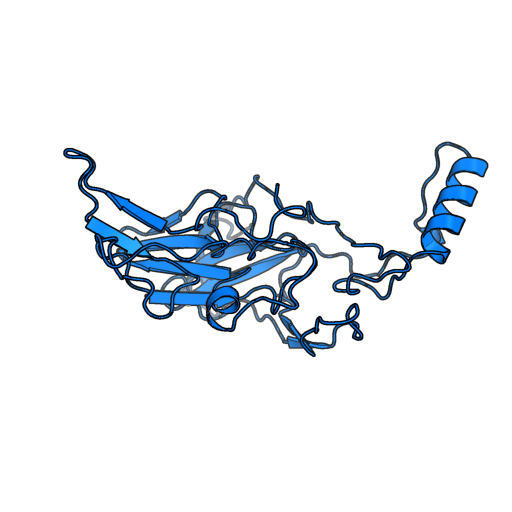709 N N . LEU A 1 92 ? -5.802 0.067 4.560 1.00 98.38 92 LEU A N 1
ATOM 710 C CA . LEU A 1 92 ? -7.211 0.406 4.651 1.00 98.38 92 LEU A CA 1
ATOM 711 C C . LEU A 1 92 ? -7.678 0.293 6.105 1.00 98.38 92 LEU A C 1
ATOM 713 O O . LEU A 1 92 ? -7.521 -0.755 6.725 1.00 98.38 92 LEU A O 1
ATOM 717 N N . ALA A 1 93 ? -8.275 1.350 6.650 1.00 98.75 93 ALA A N 1
ATOM 718 C CA . ALA A 1 93 ? -8.900 1.324 7.966 1.00 98.75 93 ALA A CA 1
ATOM 719 C C . ALA A 1 93 ? -10.422 1.375 7.833 1.00 98.75 93 ALA A C 1
ATOM 721 O O . ALA A 1 93 ? -10.988 2.356 7.338 1.00 98.75 93 ALA A O 1
ATOM 722 N N . LEU A 1 94 ? -11.087 0.326 8.307 1.00 98.81 94 LEU A N 1
ATOM 723 C CA . LEU A 1 94 ? -12.544 0.232 8.342 1.00 98.81 94 LEU A CA 1
ATOM 724 C C . LEU A 1 94 ? -13.031 0.249 9.787 1.00 98.81 94 LEU A C 1
ATOM 726 O O . LEU A 1 94 ? -12.383 -0.301 10.676 1.00 98.81 94 LEU A O 1
ATOM 730 N N . ASN A 1 95 ? -14.205 0.827 10.026 1.00 98.56 95 ASN A N 1
ATOM 731 C CA . ASN A 1 95 ? -14.908 0.589 11.277 1.00 98.56 95 ASN A CA 1
ATOM 732 C C . ASN A 1 95 ? -15.315 -0.892 11.351 1.00 98.56 95 ASN A C 1
ATOM 734 O O . ASN A 1 95 ? -16.031 -1.374 10.473 1.00 98.56 95 ASN A O 1
ATOM 738 N N . ALA A 1 96 ? -14.872 -1.611 12.382 1.00 97.81 96 ALA A N 1
ATOM 739 C CA . ALA A 1 96 ? -15.037 -3.064 12.445 1.00 97.81 96 ALA A CA 1
ATOM 740 C C . ALA A 1 96 ? -16.508 -3.487 12.605 1.00 97.81 96 ALA A C 1
ATOM 742 O O . ALA A 1 96 ? -16.920 -4.517 12.071 1.00 97.81 96 ALA A O 1
ATOM 743 N N . THR A 1 97 ? -17.318 -2.668 13.282 1.00 96.94 97 THR A N 1
ATOM 744 C CA . THR A 1 97 ? -18.751 -2.935 13.470 1.00 96.94 97 THR A CA 1
ATOM 745 C C . THR A 1 97 ? -19.563 -2.739 12.187 1.00 96.94 97 THR A C 1
ATOM 747 O O . THR A 1 97 ? -20.500 -3.490 11.932 1.00 96.94 97 THR A O 1
ATOM 750 N N . THR A 1 98 ? -19.236 -1.726 11.381 1.00 97.56 98 THR A N 1
ATOM 751 C CA . THR A 1 98 ? -20.093 -1.278 10.265 1.00 97.56 98 THR A CA 1
ATOM 752 C C . THR A 1 98 ? -19.503 -1.500 8.876 1.00 97.56 98 THR A C 1
ATOM 754 O O . THR A 1 98 ? -20.213 -1.310 7.892 1.00 97.56 98 THR A O 1
ATOM 757 N N . GLY A 1 99 ? -18.214 -1.830 8.768 1.00 97.88 99 GLY A N 1
ATOM 758 C CA . GLY A 1 99 ? -17.509 -1.970 7.492 1.00 97.88 99 GLY A CA 1
ATOM 759 C C . GLY A 1 99 ? -17.245 -0.656 6.760 1.00 97.88 99 GLY A C 1
ATOM 760 O O . GLY A 1 99 ? -16.745 -0.669 5.637 1.00 97.88 99 GLY A O 1
ATOM 761 N N . LYS A 1 100 ? -17.604 0.490 7.348 1.00 98.19 100 LYS A N 1
ATOM 762 C CA . LYS A 1 100 ? -17.446 1.798 6.705 1.00 98.19 100 LYS A CA 1
ATOM 763 C C . LYS A 1 100 ? -15.993 2.244 6.719 1.00 98.19 100 LYS A C 1
ATOM 765 O O . LYS A 1 100 ? -15.297 2.069 7.718 1.00 98.19 100 LYS A O 1
ATOM 770 N N . LEU A 1 101 ? -15.575 2.889 5.635 1.00 98.50 101 LEU A N 1
ATOM 771 C CA . LEU A 1 101 ? -14.255 3.498 5.534 1.00 98.50 101 LEU A CA 1
ATOM 772 C C . LEU A 1 101 ? -14.060 4.562 6.618 1.00 98.50 101 LEU A C 1
ATOM 774 O O . LEU A 1 101 ? -14.842 5.509 6.704 1.00 98.50 101 LEU A O 1
ATOM 778 N N . ALA A 1 102 ? -12.992 4.419 7.399 1.00 98.62 102 ALA A N 1
ATOM 779 C CA . ALA A 1 102 ? -12.491 5.476 8.267 1.00 98.62 102 ALA A CA 1
ATOM 780 C C . ALA A 1 102 ? -11.429 6.300 7.529 1.00 98.62 102 ALA A C 1
ATOM 782 O O . ALA A 1 102 ? -11.564 7.515 7.405 1.00 98.62 102 ALA A O 1
ATOM 783 N N . TRP A 1 103 ? -10.404 5.630 7.000 1.00 98.75 103 TRP A N 1
ATOM 784 C CA . TRP A 1 103 ? -9.339 6.239 6.204 1.00 98.75 103 TRP A CA 1
ATOM 785 C C . TRP A 1 103 ? -8.597 5.171 5.384 1.00 98.75 103 TRP A C 1
ATOM 787 O O . TRP A 1 103 ? -8.724 3.974 5.636 1.00 98.75 103 TRP A O 1
ATOM 797 N N . SER A 1 104 ? -7.819 5.599 4.392 1.00 98.38 104 SER A N 1
ATOM 798 C CA . SER A 1 104 ? -6.912 4.732 3.631 1.00 98.38 104 SER A CA 1
ATOM 799 C C . SER A 1 104 ? -5.648 5.493 3.244 1.00 98.38 104 SER A C 1
ATOM 801 O O . SER A 1 104 ? -5.731 6.678 2.923 1.00 98.38 104 SER A O 1
ATOM 803 N N . TYR A 1 105 ? -4.505 4.811 3.212 1.00 98.62 105 TYR A N 1
ATOM 804 C CA . TYR A 1 105 ? -3.232 5.374 2.759 1.00 98.62 105 TYR A CA 1
ATO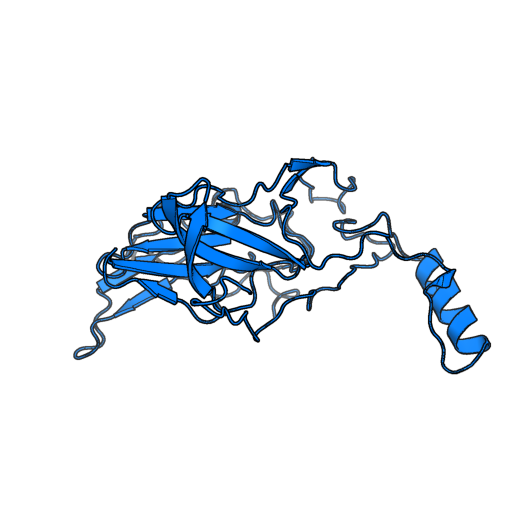M 805 C C . TYR A 1 105 ? -2.596 4.461 1.706 1.00 98.62 105 TYR A C 1
ATOM 807 O O . TYR A 1 105 ? -2.250 3.319 2.010 1.00 98.62 105 TYR A O 1
ATOM 815 N N . GLN A 1 106 ? -2.448 4.954 0.475 1.00 98.00 106 GLN A N 1
ATOM 816 C CA . GLN A 1 106 ? -1.856 4.202 -0.633 1.00 98.00 106 GLN A CA 1
ATOM 817 C C . GLN A 1 106 ? -0.326 4.284 -0.590 1.00 98.00 106 GLN A C 1
ATOM 819 O O . GLN A 1 106 ? 0.247 5.368 -0.522 1.00 98.00 106 GLN A O 1
ATOM 824 N N . THR A 1 107 ? 0.334 3.127 -0.619 1.00 97.56 107 THR A N 1
ATOM 825 C CA . THR A 1 107 ? 1.795 3.006 -0.503 1.00 97.56 107 THR A CA 1
ATOM 826 C C . THR A 1 107 ? 2.500 2.831 -1.838 1.00 97.56 107 THR A C 1
ATOM 828 O O . THR A 1 107 ? 3.706 3.063 -1.917 1.00 97.56 107 THR A O 1
ATOM 831 N N . VAL A 1 108 ? 1.764 2.409 -2.866 1.00 97.31 108 VAL A N 1
ATOM 832 C CA . VAL A 1 108 ? 2.212 2.364 -4.260 1.00 97.31 108 VAL A CA 1
ATOM 833 C C . VAL A 1 108 ? 1.048 2.808 -5.138 1.00 97.31 108 VAL A C 1
ATOM 835 O O . VAL A 1 108 ? -0.039 2.242 -5.070 1.00 97.31 108 VAL A O 1
ATOM 838 N N . HIS A 1 109 ? 1.263 3.833 -5.951 1.00 97.50 109 HIS A N 1
ATOM 839 C CA . HIS A 1 109 ? 0.303 4.287 -6.945 1.00 97.50 109 HIS A CA 1
ATOM 840 C C . HIS A 1 109 ? 0.407 3.429 -8.201 1.00 97.50 109 HIS A C 1
ATOM 842 O O . HIS A 1 109 ? 1.512 3.261 -8.714 1.00 97.50 109 HIS A O 1
ATOM 848 N N . HIS A 1 110 ? -0.724 2.945 -8.721 1.00 97.12 110 HIS A N 1
ATOM 849 C CA . HIS A 1 110 ? -0.778 2.139 -9.944 1.00 97.12 110 HIS A CA 1
ATOM 850 C C . HIS A 1 110 ? 0.296 1.038 -9.963 1.00 97.12 110 HIS A C 1
ATOM 852 O O . HIS A 1 110 ? 1.259 1.076 -10.728 1.00 97.12 110 HIS A O 1
ATOM 858 N N . ASP A 1 111 ? 0.174 0.101 -9.027 1.00 96.06 111 ASP A N 1
ATOM 859 C CA . ASP A 1 111 ? 1.201 -0.901 -8.751 1.00 96.06 111 ASP A CA 1
ATOM 860 C C . ASP A 1 111 ? 1.341 -1.910 -9.902 1.00 96.06 111 ASP A C 1
ATOM 862 O O . ASP A 1 111 ? 0.421 -2.675 -10.184 1.00 96.06 111 ASP A O 1
ATOM 866 N N . LEU A 1 112 ? 2.490 -1.905 -10.576 1.00 95.56 112 LEU A N 1
ATOM 867 C CA . LEU A 1 112 ? 2.832 -2.824 -11.669 1.00 95.56 112 LEU A CA 1
ATOM 868 C C . LEU A 1 112 ? 3.885 -3.863 -11.261 1.00 95.56 112 LEU A C 1
ATOM 870 O O . LEU A 1 112 ? 4.499 -4.503 -12.119 1.00 95.56 112 LEU A O 1
ATOM 874 N N . TRP A 1 113 ? 4.174 -3.971 -9.966 1.00 94.44 113 TRP A N 1
ATOM 875 C CA . TRP A 1 113 ? 5.338 -4.693 -9.456 1.00 94.44 113 TRP A CA 1
ATOM 876 C C . TRP A 1 113 ? 4.986 -5.740 -8.411 1.00 94.44 113 TRP A C 1
ATOM 878 O O . TRP A 1 113 ? 5.908 -6.382 -7.906 1.00 94.44 113 TRP A O 1
ATOM 888 N N . ASP A 1 114 ? 3.695 -5.899 -8.101 1.00 93.88 114 ASP A N 1
ATOM 889 C CA . ASP A 1 114 ? 3.232 -6.692 -6.963 1.00 93.88 114 ASP A CA 1
ATOM 890 C C . ASP A 1 114 ? 3.947 -6.233 -5.675 1.00 93.88 114 ASP A C 1
ATOM 892 O O . ASP A 1 114 ? 4.579 -7.010 -4.965 1.00 93.88 114 ASP A O 1
ATOM 896 N N . MET A 1 115 ? 3.945 -4.918 -5.424 1.00 94.12 115 MET A N 1
ATOM 897 C CA . MET A 1 115 ? 4.631 -4.276 -4.296 1.00 94.12 115 MET A CA 1
ATOM 898 C C . MET A 1 115 ? 3.655 -3.832 -3.199 1.00 94.12 115 MET A C 1
ATOM 900 O O . MET A 1 115 ? 3.831 -2.785 -2.564 1.00 94.12 115 MET A O 1
ATOM 904 N N . ASP A 1 116 ? 2.655 -4.672 -2.955 1.00 94.00 116 ASP A N 1
ATOM 905 C CA . ASP A 1 116 ? 1.640 -4.495 -1.931 1.00 94.00 116 ASP A CA 1
ATOM 906 C C . ASP A 1 116 ? 2.178 -4.597 -0.486 1.00 94.00 116 ASP A C 1
ATOM 908 O O . ASP A 1 116 ? 3.390 -4.613 -0.215 1.00 94.00 116 ASP A O 1
ATOM 912 N N . LEU A 1 117 ? 1.252 -4.573 0.477 1.00 95.62 117 LEU A N 1
ATOM 913 C CA . LEU A 1 117 ? 1.549 -4.709 1.899 1.00 95.62 117 LEU A CA 1
ATOM 914 C C . LEU A 1 117 ? 1.328 -6.161 2.347 1.00 95.62 117 LEU A C 1
ATOM 916 O O . LEU A 1 117 ? 0.180 -6.588 2.477 1.00 95.62 117 LEU A O 1
ATOM 920 N N . PRO A 1 118 ? 2.400 -6.909 2.647 1.00 94.25 118 PRO A N 1
ATOM 921 C CA . PRO A 1 118 ? 2.321 -8.361 2.766 1.00 94.25 118 PRO A CA 1
ATOM 922 C C . PRO A 1 118 ? 2.173 -8.866 4.203 1.00 94.25 118 PRO A C 1
ATOM 924 O O . PRO A 1 118 ? 2.151 -10.071 4.453 1.00 94.25 118 PRO A O 1
ATOM 927 N N . ALA A 1 119 ? 2.142 -7.962 5.180 1.00 94.12 119 ALA A N 1
ATOM 928 C CA . ALA A 1 119 ? 2.328 -8.320 6.576 1.00 94.12 119 ALA A CA 1
ATOM 929 C C . ALA A 1 119 ? 1.280 -7.701 7.489 1.00 94.12 119 ALA A C 1
ATOM 931 O O . ALA A 1 119 ? 0.726 -6.639 7.201 1.00 94.12 119 ALA A O 1
ATOM 932 N N . GLN A 1 120 ? 1.085 -8.340 8.645 1.00 95.56 120 GLN A N 1
ATOM 933 C CA . GLN A 1 120 ? 0.290 -7.757 9.713 1.00 95.56 120 GLN A CA 1
ATOM 934 C C . GLN A 1 120 ? 0.889 -6.408 10.137 1.00 95.56 120 GLN A C 1
ATOM 936 O O . GLN A 1 120 ? 2.080 -6.352 10.464 1.00 95.56 120 GLN A O 1
ATOM 941 N N . PRO A 1 121 ? 0.092 -5.330 10.168 1.00 95.88 121 PRO A N 1
ATOM 942 C CA . PRO A 1 121 ? 0.580 -4.048 10.629 1.00 95.88 121 PRO A CA 1
ATOM 943 C C . PRO A 1 121 ? 0.666 -4.026 12.161 1.00 95.88 121 PRO A C 1
ATOM 945 O O . PRO A 1 121 ? -0.172 -4.601 12.859 1.00 95.88 121 PRO A O 1
ATOM 948 N N . THR A 1 122 ? 1.666 -3.328 12.699 1.00 96.00 122 THR A N 1
ATOM 949 C CA . THR A 1 122 ? 1.941 -3.309 14.145 1.00 96.00 122 THR A CA 1
ATOM 950 C C . THR A 1 122 ? 1.419 -2.028 14.783 1.00 96.00 122 THR A C 1
ATOM 952 O O . THR A 1 122 ? 1.789 -0.930 14.372 1.00 96.00 122 THR A O 1
ATOM 955 N N . LEU A 1 123 ? 0.574 -2.152 15.809 1.00 95.75 123 LEU A N 1
ATOM 956 C CA . LEU A 1 123 ? 0.032 -1.017 16.563 1.00 95.75 123 LEU A CA 1
ATOM 957 C C . LEU A 1 123 ? 0.931 -0.694 17.764 1.00 95.75 123 LEU A C 1
ATOM 959 O O . LEU A 1 123 ? 1.277 -1.591 18.532 1.00 95.75 123 LEU A O 1
ATOM 963 N N . ALA A 1 124 ? 1.284 0.577 17.954 1.00 94.75 124 ALA A N 1
ATOM 964 C CA . ALA A 1 124 ? 2.121 1.020 19.072 1.00 94.75 124 ALA A CA 1
ATOM 965 C C . ALA A 1 124 ? 1.810 2.465 19.490 1.00 94.75 124 ALA A C 1
ATOM 967 O O . ALA A 1 124 ? 1.205 3.217 18.734 1.00 94.75 124 ALA A O 1
ATOM 968 N N . ASP A 1 125 ? 2.252 2.876 20.679 1.00 94.19 125 ASP A N 1
ATOM 969 C CA . ASP A 1 125 ? 2.151 4.263 21.148 1.00 94.19 125 ASP A CA 1
ATOM 970 C C . ASP A 1 125 ? 3.559 4.842 21.365 1.00 94.19 125 ASP A C 1
ATOM 972 O O . ASP A 1 125 ? 4.237 4.516 22.346 1.00 94.19 125 ASP A O 1
ATOM 976 N N . ILE A 1 126 ? 3.994 5.724 20.465 1.00 92.75 126 ILE A N 1
ATOM 977 C CA . ILE A 1 126 ? 5.357 6.285 20.448 1.00 92.75 126 ILE A CA 1
ATOM 978 C C . ILE A 1 126 ? 5.373 7.743 20.894 1.00 92.75 126 ILE A C 1
ATOM 980 O O . ILE A 1 126 ? 4.336 8.406 20.900 1.00 92.75 126 ILE A O 1
ATOM 984 N N . THR A 1 127 ? 6.541 8.259 21.268 1.00 92.44 127 THR A N 1
ATOM 985 C CA . THR A 1 127 ? 6.685 9.662 21.671 1.00 92.44 127 THR A CA 1
ATOM 986 C C . THR A 1 127 ? 7.196 10.518 20.511 1.00 92.44 127 THR A C 1
ATOM 988 O O . THR A 1 127 ? 8.326 10.359 20.065 1.00 92.44 127 THR A O 1
ATOM 991 N N . VAL A 1 128 ? 6.395 11.483 20.053 1.00 91.00 128 VAL A N 1
ATOM 992 C CA . VAL A 1 128 ? 6.757 12.444 18.997 1.00 91.00 128 VAL A CA 1
ATOM 993 C C . VAL A 1 128 ? 6.674 13.851 19.572 1.00 91.00 128 VAL A C 1
ATOM 995 O O . VAL A 1 128 ? 5.628 14.262 20.067 1.00 91.00 128 VAL A O 1
ATOM 998 N N . ASN A 1 129 ? 7.784 14.595 19.555 1.00 91.31 129 ASN A N 1
ATOM 999 C CA . ASN A 1 129 ? 7.861 15.956 20.111 1.00 91.31 129 ASN A CA 1
ATOM 1000 C C . ASN A 1 129 ? 7.327 16.067 21.560 1.00 91.31 129 ASN A C 1
ATOM 1002 O O . ASN A 1 129 ? 6.700 17.055 21.935 1.00 91.31 129 ASN A O 1
ATOM 1006 N N . GLY A 1 130 ? 7.553 15.030 22.375 1.00 93.19 130 GLY A N 1
ATOM 1007 C CA . GLY A 1 130 ? 7.098 14.962 23.769 1.00 93.19 130 GLY A CA 1
ATOM 1008 C C . GLY A 1 130 ? 5.627 14.571 23.963 1.00 93.19 130 GLY A C 1
ATOM 1009 O O . GLY A 1 130 ? 5.167 14.523 25.102 1.00 93.19 130 GLY A O 1
ATOM 1010 N N . GLN A 1 131 ? 4.888 14.272 22.892 1.00 94.06 131 GLN A N 1
ATOM 1011 C CA . GLN A 1 131 ? 3.505 13.797 22.951 1.00 94.06 131 GLN A CA 1
ATOM 1012 C C . GLN A 1 131 ? 3.418 12.322 22.565 1.00 94.06 131 GLN A C 1
ATOM 1014 O O . GLN A 1 131 ? 4.093 11.873 21.642 1.00 94.06 131 GLN A O 1
ATOM 1019 N N . LYS A 1 132 ? 2.568 11.561 23.261 1.00 94.81 132 LYS A N 1
ATOM 1020 C CA . LYS A 1 132 ? 2.267 10.180 22.876 1.00 94.81 132 LYS A CA 1
ATOM 1021 C C . LYS A 1 132 ? 1.337 10.171 21.666 1.00 94.81 132 LYS A C 1
ATOM 1023 O O . LYS A 1 132 ? 0.240 10.723 21.731 1.00 94.81 132 LYS A O 1
ATOM 1028 N N . VAL A 1 133 ? 1.781 9.529 20.591 1.00 96.25 133 VAL A N 1
ATOM 1029 C CA . VAL A 1 133 ? 1.051 9.392 19.331 1.00 96.25 133 VAL A CA 1
ATOM 1030 C C . VAL A 1 133 ? 0.742 7.912 19.091 1.00 96.25 133 VAL A C 1
ATOM 1032 O O . VAL A 1 133 ? 1.663 7.089 19.102 1.00 96.25 133 VAL A O 1
ATOM 1035 N N . PRO A 1 134 ? -0.538 7.555 18.892 1.00 97.06 134 PRO A N 1
ATOM 1036 C CA . PRO A 1 134 ? -0.932 6.200 18.552 1.00 97.06 134 PRO A CA 1
ATOM 1037 C C . PRO A 1 134 ? -0.618 5.910 17.082 1.00 97.06 134 PRO A C 1
ATOM 1039 O O . PRO A 1 134 ? -1.263 6.447 16.185 1.00 97.06 134 PRO A O 1
ATOM 1042 N N . VAL A 1 135 ? 0.351 5.037 16.824 1.00 97.19 135 VAL A N 1
ATOM 1043 C CA . VAL A 1 135 ? 0.818 4.724 15.471 1.00 97.19 135 VAL A CA 1
ATOM 1044 C C . VAL A 1 135 ? 0.450 3.321 15.019 1.00 97.19 135 VAL A C 1
ATOM 1046 O O . VAL A 1 135 ? 0.194 2.423 15.829 1.00 97.19 135 VAL A O 1
ATOM 1049 N N . ILE A 1 136 ? 0.444 3.161 13.702 1.00 97.38 136 ILE A N 1
ATOM 1050 C CA . ILE A 1 136 ? 0.485 1.893 12.990 1.00 97.38 136 ILE A CA 1
ATOM 1051 C C . ILE A 1 136 ? 1.745 1.864 12.123 1.00 97.38 136 ILE A C 1
ATOM 1053 O O . ILE A 1 136 ? 2.028 2.810 11.387 1.00 97.38 136 ILE A O 1
ATOM 1057 N N . TYR A 1 137 ? 2.499 0.775 12.223 1.00 97.06 137 TYR A N 1
ATOM 1058 C CA . TYR A 1 137 ? 3.618 0.473 11.344 1.00 97.06 137 TYR A CA 1
ATOM 1059 C C . TYR A 1 137 ? 3.169 -0.490 10.253 1.00 97.06 137 TYR A C 1
ATOM 1061 O O . TYR A 1 137 ? 2.699 -1.591 10.542 1.00 97.06 137 TYR A O 1
ATOM 1069 N N . ALA A 1 138 ? 3.351 -0.076 9.008 1.00 97.00 138 ALA A N 1
ATOM 1070 C CA . ALA A 1 138 ? 2.936 -0.806 7.825 1.00 97.00 138 ALA A CA 1
ATOM 1071 C C . ALA A 1 138 ? 4.158 -1.100 6.937 1.00 97.00 138 ALA A C 1
ATOM 1073 O O . ALA A 1 138 ? 4.546 -0.255 6.122 1.00 97.00 138 ALA A O 1
ATOM 1074 N N . PRO A 1 139 ? 4.820 -2.255 7.128 1.00 95.88 139 PRO A N 1
ATOM 1075 C CA . PRO A 1 139 ? 5.911 -2.682 6.261 1.00 95.88 139 PRO A CA 1
ATOM 1076 C C . PRO A 1 139 ? 5.370 -3.069 4.877 1.00 95.88 139 PRO A C 1
ATOM 1078 O O . PRO A 1 139 ? 4.391 -3.803 4.773 1.00 95.88 139 PRO A O 1
ATOM 1081 N N . ALA A 1 140 ? 6.013 -2.587 3.816 1.00 95.44 140 ALA A N 1
ATOM 1082 C CA . ALA A 1 140 ? 5.627 -2.855 2.430 1.00 95.44 140 ALA A CA 1
ATOM 1083 C C . ALA A 1 140 ? 6.731 -3.610 1.679 1.00 95.44 140 ALA A C 1
ATOM 1085 O O . ALA A 1 140 ? 7.920 -3.429 1.968 1.00 95.44 140 ALA A O 1
ATOM 1086 N N . LYS A 1 141 ? 6.369 -4.376 0.642 1.00 95.19 141 LYS A N 1
ATOM 1087 C CA . LYS A 1 141 ? 7.331 -5.112 -0.205 1.00 95.19 141 LYS A CA 1
ATOM 1088 C C . LYS A 1 141 ? 8.431 -4.213 -0.788 1.00 95.19 141 LYS A C 1
ATOM 1090 O O . LYS A 1 141 ? 9.573 -4.640 -0.945 1.00 95.19 141 LYS A O 1
ATOM 1095 N N . THR A 1 142 ? 8.143 -2.927 -0.995 1.00 94.94 142 THR A N 1
ATOM 1096 C CA . THR A 1 142 ? 9.109 -1.898 -1.435 1.00 94.94 142 THR A CA 1
ATOM 1097 C C . THR A 1 142 ? 10.304 -1.671 -0.489 1.00 94.94 142 THR A C 1
ATOM 1099 O O . THR A 1 142 ? 11.233 -0.937 -0.849 1.00 94.94 142 THR A O 1
ATOM 1102 N N . GLY A 1 143 ? 10.259 -2.207 0.737 1.00 94.44 143 GLY A N 1
ATOM 1103 C CA . GLY A 1 143 ? 11.213 -1.952 1.819 1.00 94.44 143 GLY A CA 1
ATOM 1104 C C . GLY A 1 143 ? 10.908 -0.709 2.655 1.00 94.44 143 GLY A C 1
ATOM 1105 O O . GLY A 1 143 ? 11.590 -0.471 3.650 1.00 94.44 143 GLY A O 1
ATOM 1106 N N . ASN A 1 144 ? 9.894 0.081 2.289 1.00 95.81 144 ASN A N 1
ATOM 1107 C CA . ASN A 1 144 ? 9.374 1.142 3.150 1.00 95.81 144 ASN A CA 1
ATOM 1108 C C . ASN A 1 144 ? 8.654 0.542 4.365 1.00 95.81 144 ASN A C 1
ATOM 1110 O O . ASN A 1 144 ? 7.940 -0.452 4.241 1.00 95.81 144 ASN A O 1
ATOM 1114 N N . ILE A 1 145 ? 8.762 1.217 5.506 1.00 96.69 145 ILE A 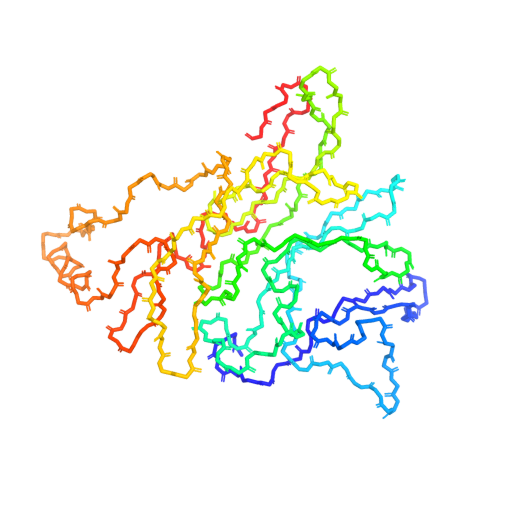N 1
ATOM 1115 C CA . ILE A 1 145 ? 7.809 1.089 6.606 1.00 96.69 145 ILE A CA 1
ATOM 1116 C C . ILE A 1 145 ? 7.060 2.411 6.693 1.00 96.69 145 ILE A C 1
ATOM 1118 O O . ILE A 1 145 ? 7.648 3.447 7.009 1.00 96.69 145 ILE A O 1
ATOM 1122 N N . PHE A 1 146 ? 5.766 2.393 6.402 1.00 98.00 146 PHE A N 1
ATOM 1123 C CA . PHE A 1 146 ? 4.920 3.569 6.569 1.00 98.00 146 PHE A CA 1
ATOM 1124 C C . PHE A 1 146 ? 4.463 3.647 8.022 1.00 98.00 146 PHE A C 1
ATOM 1126 O O . PHE A 1 146 ? 3.949 2.670 8.566 1.00 98.00 146 PHE A O 1
ATOM 1133 N N . VAL A 1 147 ? 4.686 4.797 8.659 1.00 97.62 147 VAL A N 1
ATOM 1134 C CA . VAL A 1 147 ? 4.280 5.043 10.048 1.00 97.62 147 VAL A CA 1
ATOM 1135 C C . VAL A 1 147 ? 3.195 6.100 10.035 1.00 97.62 147 VAL A C 1
ATOM 1137 O O . VAL A 1 147 ? 3.463 7.262 9.722 1.00 97.62 147 VAL A O 1
ATOM 1140 N N . LEU A 1 148 ? 1.975 5.682 10.351 1.00 98.50 148 LEU A N 1
ATOM 1141 C CA . LEU A 1 148 ? 0.780 6.518 10.284 1.00 98.50 148 LEU A CA 1
ATOM 1142 C C . LEU A 1 148 ? 0.176 6.666 11.678 1.00 98.50 148 LEU A C 1
ATOM 1144 O O . LEU A 1 148 ? 0.270 5.746 12.491 1.00 98.50 148 LEU A O 1
ATOM 1148 N N . ASP A 1 149 ? -0.485 7.783 11.957 1.00 98.31 149 ASP A N 1
ATOM 1149 C CA . ASP A 1 149 ? -1.375 7.891 13.106 1.00 98.31 149 ASP A CA 1
ATOM 1150 C C . ASP A 1 149 ? -2.596 7.014 12.837 1.00 98.31 149 ASP A C 1
ATOM 1152 O O . ASP A 1 149 ? -3.363 7.232 11.896 1.00 98.31 149 ASP A O 1
ATOM 1156 N N . ARG A 1 150 ? -2.781 5.981 13.661 1.00 98.25 150 ARG A N 1
ATOM 1157 C CA . ARG A 1 150 ? -3.785 4.947 13.382 1.00 98.25 150 ARG A CA 1
ATOM 1158 C C . ARG A 1 150 ? -5.227 5.462 13.478 1.00 98.25 150 ARG A C 1
ATOM 1160 O O . ARG A 1 150 ? -6.155 4.794 13.035 1.00 98.25 150 ARG A O 1
ATOM 1167 N N . ARG A 1 151 ? -5.443 6.658 14.031 1.00 98.50 151 ARG A N 1
ATOM 1168 C CA . ARG A 1 151 ? -6.778 7.262 14.157 1.00 98.50 151 ARG A CA 1
ATOM 1169 C C . ARG A 1 151 ? -7.280 7.852 12.843 1.00 98.50 151 ARG A C 1
ATOM 1171 O O . ARG A 1 151 ? -8.487 7.849 12.620 1.00 98.50 151 ARG A O 1
ATOM 1178 N N . ASN A 1 152 ? -6.384 8.382 12.013 1.00 98.31 152 ASN A N 1
ATOM 1179 C CA . ASN A 1 152 ? -6.749 9.185 10.841 1.00 98.31 152 ASN A CA 1
ATOM 1180 C C . ASN A 1 152 ? -5.921 8.891 9.576 1.00 98.31 152 ASN A C 1
ATOM 1182 O O . ASN A 1 152 ? -6.251 9.421 8.518 1.00 98.31 152 ASN A O 1
ATOM 1186 N N . GLY A 1 153 ? -4.881 8.058 9.660 1.00 98.19 153 GLY A N 1
ATOM 1187 C CA . GLY A 1 153 ? -4.028 7.702 8.527 1.00 98.19 153 GLY A CA 1
ATOM 1188 C C . GLY A 1 153 ? -3.003 8.772 8.145 1.00 98.19 153 GLY A C 1
ATOM 1189 O O . GLY A 1 153 ? -2.381 8.656 7.092 1.00 98.19 153 GLY A O 1
ATOM 1190 N N . GLU A 1 154 ? -2.813 9.815 8.960 1.00 98.38 154 GLU A N 1
ATOM 1191 C CA . GLU A 1 154 ? -1.816 10.854 8.694 1.00 98.38 154 GLU A CA 1
ATOM 1192 C C . GLU A 1 154 ? -0.394 10.333 8.930 1.00 98.38 154 GLU A C 1
ATOM 1194 O O . GLU A 1 154 ? -0.134 9.594 9.877 1.00 98.38 154 GLU A O 1
ATOM 1199 N N . LEU A 1 155 ? 0.549 10.740 8.080 1.00 98.25 155 LEU A N 1
ATOM 1200 C CA . LEU A 1 155 ? 1.954 10.357 8.210 1.00 98.25 155 LEU A CA 1
ATOM 1201 C C . LEU A 1 155 ? 2.567 10.925 9.493 1.00 98.25 155 LEU A C 1
ATOM 1203 O O . LEU A 1 155 ? 2.608 12.138 9.695 1.00 98.25 155 LEU A O 1
ATOM 1207 N N . VAL A 1 156 ? 3.115 10.037 10.320 1.00 97.50 156 VAL A N 1
ATOM 1208 C CA . VAL A 1 156 ? 3.954 10.397 11.472 1.00 97.50 156 VAL A CA 1
ATOM 1209 C C . VAL A 1 156 ? 5.427 10.399 11.077 1.00 97.50 156 VAL A C 1
ATOM 1211 O O . VAL A 1 156 ? 6.169 11.296 11.471 1.00 97.50 156 VAL A O 1
ATOM 1214 N N . VAL A 1 157 ? 5.842 9.430 10.255 1.00 97.12 157 VAL A N 1
ATOM 1215 C CA . VAL A 1 157 ? 7.120 9.483 9.533 1.00 97.12 157 VAL A CA 1
ATOM 1216 C C . VAL A 1 157 ? 6.841 9.985 8.116 1.00 97.12 157 VAL A C 1
ATOM 1218 O O . VAL A 1 157 ? 5.999 9.390 7.441 1.00 97.12 157 VAL A O 1
ATOM 1221 N N . PRO A 1 158 ? 7.516 11.048 7.640 1.00 98.00 158 PRO A N 1
ATOM 1222 C CA . PRO A 1 158 ? 7.304 11.559 6.292 1.00 98.00 158 PRO A CA 1
ATOM 1223 C C . PRO A 1 158 ? 7.566 10.501 5.215 1.00 98.00 158 PRO A C 1
ATOM 1225 O O . PRO A 1 158 ? 8.507 9.713 5.301 1.00 98.00 158 PRO A O 1
ATOM 1228 N N . ALA A 1 159 ? 6.749 10.524 4.165 1.00 98.44 159 ALA A N 1
ATOM 1229 C CA . ALA A 1 159 ? 6.927 9.707 2.971 1.00 98.44 159 ALA A CA 1
ATOM 1230 C C . ALA A 1 159 ? 6.840 10.590 1.717 1.00 98.44 159 ALA A C 1
ATOM 1232 O O . ALA A 1 159 ? 5.822 10.575 1.029 1.00 98.44 159 ALA A O 1
ATOM 1233 N N . PRO A 1 160 ? 7.860 11.423 1.437 1.00 98.38 160 PRO A N 1
ATOM 1234 C CA . PRO A 1 160 ? 7.833 12.329 0.295 1.00 98.38 160 PRO A CA 1
ATOM 1235 C C . PRO A 1 160 ? 7.653 11.595 -1.038 1.00 98.38 160 PRO A C 1
ATOM 1237 O O . PRO A 1 160 ? 8.290 10.567 -1.288 1.00 98.38 160 PRO A O 1
ATOM 1240 N N . GLU A 1 161 ? 6.846 12.192 -1.913 1.00 98.44 161 GLU A N 1
ATOM 1241 C CA . GLU A 1 161 ? 6.711 11.796 -3.314 1.00 98.44 161 GLU A CA 1
ATOM 1242 C C . GLU A 1 161 ? 8.024 12.031 -4.063 1.00 98.44 161 GLU A C 1
ATOM 1244 O O . GLU A 1 161 ? 8.564 13.143 -4.062 1.00 98.44 161 GLU A O 1
ATOM 1249 N N . LYS A 1 162 ? 8.547 10.993 -4.721 1.00 97.94 162 LYS A N 1
ATOM 1250 C CA . LYS A 1 162 ? 9.764 11.093 -5.539 1.00 97.94 162 LYS A CA 1
ATOM 1251 C C . LYS A 1 162 ? 9.504 10.624 -6.965 1.00 97.94 162 LYS A C 1
ATOM 1253 O O . LYS A 1 162 ? 8.758 9.662 -7.142 1.00 97.94 162 LYS A O 1
ATOM 1258 N N . PRO A 1 163 ? 10.131 11.262 -7.971 1.00 98.25 163 PRO A N 1
ATOM 1259 C CA . PRO A 1 163 ? 10.081 10.783 -9.344 1.00 98.25 163 PRO A CA 1
ATOM 1260 C C . PRO A 1 163 ? 10.583 9.346 -9.456 1.00 98.25 163 PRO A C 1
ATOM 1262 O O . PRO A 1 163 ? 11.585 8.988 -8.835 1.00 98.25 163 PRO A O 1
ATOM 1265 N N . VAL A 1 164 ? 9.905 8.552 -10.276 1.00 97.31 164 VAL A N 1
ATOM 1266 C CA . VAL A 1 164 ? 10.259 7.153 -10.556 1.00 97.31 164 VAL A CA 1
ATOM 1267 C C . VAL A 1 164 ? 10.475 6.932 -12.054 1.00 97.31 164 VAL A C 1
ATOM 1269 O O . VAL A 1 164 ? 10.028 7.766 -12.850 1.00 97.31 164 VAL A O 1
ATOM 1272 N N . PRO A 1 165 ? 11.161 5.850 -12.472 1.00 97.12 165 PRO A N 1
ATOM 1273 C CA . PRO A 1 165 ? 11.342 5.534 -13.885 1.00 97.12 165 PRO A CA 1
ATOM 1274 C C . PRO A 1 165 ? 10.022 5.525 -14.669 1.00 97.12 165 PRO A C 1
ATOM 1276 O O . PRO A 1 165 ? 8.988 5.081 -14.177 1.00 97.12 165 PRO A O 1
ATOM 1279 N N . GLN A 1 166 ? 10.057 6.040 -15.899 1.00 96.94 166 GLN A N 1
ATOM 1280 C CA . GLN A 1 166 ? 8.863 6.277 -16.720 1.00 96.94 166 GLN A CA 1
ATOM 1281 C C . GLN A 1 166 ? 8.844 5.405 -17.976 1.00 96.94 166 GLN A C 1
ATOM 1283 O O . GLN A 1 166 ? 9.868 4.872 -18.374 1.00 96.94 166 GLN A O 1
ATOM 1288 N N . GLY A 1 167 ? 7.708 5.306 -18.666 1.00 95.12 167 GLY A N 1
ATOM 1289 C CA . GLY A 1 167 ? 7.602 4.569 -19.933 1.00 95.12 167 GLY A CA 1
ATOM 1290 C C . GLY A 1 167 ? 7.130 3.136 -19.719 1.00 95.12 167 GLY A C 1
ATOM 1291 O O . GLY A 1 167 ? 7.925 2.199 -19.772 1.00 95.12 167 GLY A O 1
ATOM 1292 N N . ALA A 1 168 ? 5.834 2.998 -19.459 1.00 94.00 168 ALA A N 1
ATOM 1293 C CA . ALA A 1 168 ? 5.161 1.718 -19.293 1.00 94.00 168 ALA A CA 1
ATOM 1294 C C . ALA A 1 168 ? 5.122 0.905 -20.599 1.00 94.00 168 ALA A C 1
ATOM 1296 O O . ALA A 1 168 ? 5.347 1.433 -21.695 1.00 94.00 168 ALA A O 1
ATOM 1297 N N . ALA A 1 169 ? 4.803 -0.384 -20.482 1.00 93.25 169 ALA A N 1
ATOM 1298 C CA . ALA A 1 169 ? 4.478 -1.214 -21.633 1.00 93.25 169 ALA A CA 1
ATOM 1299 C C . ALA A 1 169 ? 3.269 -0.649 -22.404 1.00 93.25 169 ALA A C 1
ATOM 1301 O O . ALA A 1 169 ? 2.466 0.134 -21.892 1.00 93.25 169 ALA A O 1
ATOM 1302 N N . LYS A 1 170 ? 3.131 -1.046 -23.671 1.00 93.25 170 LYS A N 1
ATOM 1303 C CA . LYS A 1 170 ? 2.062 -0.543 -24.537 1.00 93.25 170 LYS A CA 1
ATOM 1304 C C . LYS A 1 170 ? 0.681 -0.820 -23.929 1.00 93.25 170 LYS A C 1
ATOM 1306 O O . LYS A 1 170 ? 0.360 -1.956 -23.600 1.00 93.25 170 LYS A O 1
ATOM 1311 N N . GLY A 1 171 ? -0.159 0.215 -23.889 1.00 93.44 171 GLY A N 1
ATOM 1312 C CA . GLY A 1 171 ? -1.528 0.122 -23.371 1.00 93.44 171 GLY A CA 1
ATOM 1313 C C . GLY A 1 171 ? -1.637 0.286 -21.857 1.00 93.44 171 GLY A C 1
ATOM 1314 O O . GLY A 1 171 ? -2.738 0.156 -21.341 1.00 93.44 171 GLY A O 1
ATOM 1315 N N . ASP A 1 172 ? -0.531 0.590 -21.180 1.00 95.44 172 ASP A N 1
ATOM 1316 C CA . ASP A 1 172 ? -0.482 0.855 -19.746 1.00 95.44 172 ASP A CA 1
ATOM 1317 C C . ASP A 1 172 ? 0.104 2.248 -19.455 1.00 95.44 172 ASP A C 1
ATOM 1319 O O . ASP A 1 172 ? 0.520 2.964 -20.376 1.00 95.44 172 ASP A O 1
ATOM 1323 N N . TYR A 1 173 ? 0.149 2.647 -18.185 1.00 95.75 173 TYR A N 1
ATOM 1324 C CA . TYR A 1 173 ? 0.784 3.889 -17.749 1.00 95.75 173 TYR A CA 1
ATOM 1325 C C . TYR A 1 173 ? 1.598 3.693 -16.467 1.00 95.75 173 TYR A C 1
ATOM 1327 O O . TYR A 1 173 ? 1.667 2.618 -15.899 1.00 95.75 173 TYR A O 1
ATOM 1335 N N . VAL A 1 174 ? 2.299 4.736 -16.042 1.00 96.19 174 VAL A N 1
ATOM 1336 C CA . VAL A 1 174 ? 2.965 4.798 -14.738 1.00 96.19 174 VAL A CA 1
ATOM 1337 C C . VAL A 1 174 ? 2.659 6.149 -14.126 1.00 96.19 174 VAL A C 1
ATOM 1339 O O . VAL A 1 174 ? 2.482 7.137 -14.846 1.00 96.19 174 VAL A O 1
ATOM 1342 N N . THR A 1 175 ? 2.586 6.210 -12.802 1.00 97.12 175 THR A N 1
ATOM 1343 C CA . THR A 1 175 ? 2.492 7.498 -12.124 1.00 97.12 175 THR A CA 1
ATOM 1344 C C . THR A 1 175 ? 3.836 8.236 -12.175 1.00 97.12 175 THR A C 1
ATOM 1346 O O . THR A 1 175 ? 4.898 7.606 -12.220 1.00 97.12 175 THR A O 1
ATOM 1349 N N . PRO A 1 176 ? 3.832 9.584 -12.164 1.00 97.69 176 PRO A N 1
ATOM 1350 C CA . PRO A 1 176 ? 5.075 10.357 -12.176 1.00 97.69 176 PRO A CA 1
ATOM 1351 C C . PRO A 1 176 ? 5.920 10.154 -10.916 1.00 97.69 176 PRO A C 1
ATOM 1353 O O . PRO A 1 176 ? 7.147 10.250 -10.972 1.00 97.69 176 PRO A O 1
ATOM 1356 N N . THR A 1 177 ? 5.262 9.906 -9.781 1.00 98.56 177 THR A N 1
ATOM 1357 C CA . THR A 1 177 ? 5.890 9.768 -8.468 1.00 98.56 177 THR A CA 1
ATOM 1358 C C . THR A 1 177 ? 5.331 8.582 -7.689 1.00 98.56 177 THR A C 1
ATOM 1360 O O . THR A 1 177 ? 4.281 8.029 -8.033 1.00 98.56 177 THR A O 1
ATOM 1363 N N . GLN A 1 178 ? 6.082 8.190 -6.662 1.00 98.25 178 GLN A N 1
ATOM 1364 C CA . GLN A 1 178 ? 5.688 7.233 -5.630 1.00 98.25 178 GLN A CA 1
ATOM 1365 C C . GLN A 1 178 ? 6.080 7.780 -4.250 1.00 98.25 178 GLN A C 1
ATOM 1367 O O . GLN A 1 178 ? 7.053 8.545 -4.174 1.00 98.25 178 GLN A O 1
ATOM 1372 N N . PRO A 1 179 ? 5.429 7.346 -3.157 1.00 98.19 179 PRO A N 1
ATOM 1373 C CA . PRO A 1 179 ? 5.798 7.748 -1.806 1.00 98.19 179 PRO A CA 1
ATOM 1374 C C . PRO A 1 179 ? 7.013 6.960 -1.287 1.00 98.19 179 PRO A C 1
ATOM 1376 O O . PRO A 1 179 ? 7.071 5.725 -1.299 1.00 98.19 179 PRO A O 1
ATOM 1379 N N . PHE A 1 180 ? 8.009 7.674 -0.761 1.00 97.62 180 PHE A N 1
ATOM 1380 C CA . PHE A 1 180 ? 9.226 7.089 -0.187 1.00 97.62 180 PHE A CA 1
ATOM 1381 C C . PHE A 1 180 ? 9.307 7.404 1.303 1.00 97.62 180 PHE A C 1
ATOM 1383 O O . PHE A 1 180 ? 9.810 8.467 1.658 1.00 97.62 180 PHE A O 1
ATOM 1390 N N . SER A 1 181 ? 8.862 6.477 2.161 1.00 97.56 181 SER A N 1
ATOM 1391 C CA . SER A 1 181 ? 9.016 6.610 3.618 1.00 97.56 181 SER A CA 1
ATOM 1392 C C . SER A 1 181 ? 10.471 6.883 4.001 1.00 97.56 181 SER A C 1
ATOM 1394 O O . SER A 1 181 ? 11.393 6.233 3.499 1.00 97.56 181 SER A O 1
ATOM 1396 N N . GLU A 1 182 ? 10.673 7.832 4.911 1.00 97.00 182 GLU A N 1
ATOM 1397 C CA . GLU A 1 182 ? 11.976 8.095 5.524 1.00 97.00 182 GLU A CA 1
ATOM 1398 C C . GLU A 1 182 ? 12.423 6.955 6.453 1.00 97.00 182 GLU A C 1
ATOM 1400 O O . GLU A 1 182 ? 13.619 6.803 6.701 1.00 97.00 182 GLU A O 1
ATOM 1405 N N . LEU A 1 183 ? 11.492 6.102 6.901 1.00 95.31 183 LEU A N 1
ATOM 1406 C CA . LEU A 1 183 ? 11.798 4.836 7.560 1.00 95.31 183 LEU A CA 1
ATOM 1407 C C . LEU A 1 183 ? 11.760 3.706 6.524 1.00 95.31 183 LEU A C 1
ATOM 1409 O O . LEU A 1 183 ? 10.695 3.273 6.078 1.00 95.31 183 LEU A O 1
ATOM 1413 N N . SER A 1 184 ? 12.934 3.228 6.117 1.00 94.38 184 SER A N 1
ATOM 1414 C CA . SER A 1 184 ? 13.057 2.234 5.051 1.00 94.38 184 SER A CA 1
ATOM 1415 C C . SER A 1 184 ? 14.270 1.330 5.251 1.00 94.38 184 SER A C 1
ATOM 1417 O O . SER A 1 184 ? 15.338 1.788 5.651 1.00 94.38 184 SER A O 1
ATOM 1419 N N . PHE A 1 185 ? 14.109 0.054 4.905 1.00 92.00 185 PHE A N 1
ATOM 1420 C CA . PHE A 1 185 ? 15.194 -0.924 4.764 1.00 92.00 185 PHE A CA 1
ATOM 1421 C C . PHE A 1 185 ? 15.656 -1.069 3.310 1.00 92.00 185 PHE A C 1
ATOM 1423 O O . PHE A 1 185 ? 16.460 -1.944 2.984 1.00 92.00 185 PHE A O 1
ATOM 1430 N N . ARG A 1 186 ? 15.145 -0.223 2.408 1.00 90.38 186 ARG A N 1
ATOM 1431 C CA . ARG A 1 186 ? 15.546 -0.241 1.005 1.00 90.38 186 ARG A CA 1
ATOM 1432 C C . ARG A 1 186 ? 17.050 0.039 0.868 1.00 90.38 186 ARG A C 1
ATOM 1434 O O . ARG A 1 186 ? 17.559 0.960 1.512 1.00 90.38 186 ARG A O 1
ATOM 1441 N N . PRO A 1 187 ? 17.757 -0.681 -0.019 1.00 88.19 187 PRO A N 1
ATOM 1442 C CA . PRO A 1 187 ? 19.132 -0.353 -0.360 1.00 88.19 187 PRO A CA 1
ATOM 1443 C C . PRO A 1 187 ? 19.247 1.080 -0.884 1.00 88.19 187 PRO A C 1
ATOM 1445 O O . PRO A 1 187 ? 18.409 1.554 -1.647 1.00 88.19 187 PRO A O 1
ATOM 1448 N N . THR A 1 188 ? 20.307 1.777 -0.484 1.00 87.12 188 THR A N 1
ATOM 1449 C CA . THR A 1 188 ? 20.564 3.163 -0.914 1.00 87.12 188 THR A CA 1
ATOM 1450 C C . THR A 1 188 ? 21.152 3.259 -2.318 1.00 87.12 188 THR A C 1
ATOM 1452 O O . THR A 1 188 ? 21.245 4.354 -2.868 1.00 87.12 188 THR A O 1
ATOM 1455 N N . LYS A 1 189 ? 21.581 2.128 -2.884 1.00 90.94 189 LYS A N 1
ATOM 1456 C CA . LYS A 1 189 ? 22.159 2.022 -4.220 1.00 90.94 189 LYS A CA 1
ATOM 1457 C C . LYS A 1 189 ? 21.355 1.026 -5.036 1.00 90.94 189 LYS A C 1
ATOM 1459 O O . LYS A 1 189 ? 21.013 -0.043 -4.531 1.00 90.94 189 LYS A O 1
ATOM 1464 N N . ASP A 1 190 ? 21.125 1.380 -6.290 1.00 93.00 190 ASP A N 1
ATOM 1465 C CA . ASP A 1 190 ? 20.605 0.454 -7.284 1.00 93.00 190 ASP A CA 1
ATOM 1466 C C . ASP A 1 190 ? 21.645 -0.619 -7.615 1.00 93.00 190 ASP A C 1
ATOM 1468 O O . ASP A 1 190 ? 22.855 -0.412 -7.462 1.00 93.00 190 ASP A O 1
ATOM 1472 N N . LEU A 1 191 ? 21.163 -1.768 -8.086 1.00 93.50 191 LEU A N 1
ATOM 1473 C CA . LEU A 1 191 ? 22.021 -2.842 -8.566 1.00 93.50 191 LEU A CA 1
ATOM 1474 C C . LEU A 1 191 ? 22.860 -2.392 -9.764 1.00 93.50 191 LEU A C 1
ATOM 1476 O O . LEU A 1 191 ? 22.431 -1.659 -10.655 1.00 93.50 191 LEU A O 1
ATOM 1480 N N . SER A 1 192 ? 24.070 -2.914 -9.818 1.00 93.88 192 SER A N 1
ATOM 1481 C CA . SER A 1 192 ? 25.005 -2.726 -10.908 1.00 93.88 192 SER A CA 1
ATOM 1482 C C . SER A 1 192 ? 25.498 -4.077 -11.415 1.00 93.88 192 SER A C 1
ATOM 1484 O O . SER A 1 192 ? 25.347 -5.115 -10.772 1.00 93.88 192 SER A O 1
ATOM 1486 N N . GLY A 1 193 ? 26.192 -4.072 -12.555 1.00 91.38 193 GLY A N 1
ATOM 1487 C CA . GLY A 1 193 ? 26.840 -5.286 -13.055 1.00 91.38 193 GLY A CA 1
ATOM 1488 C C . GLY A 1 193 ? 27.889 -5.875 -12.094 1.00 91.38 193 GLY A C 1
ATOM 1489 O O . GLY A 1 193 ? 28.282 -7.023 -12.280 1.00 91.38 193 GLY A O 1
ATOM 1490 N N . ALA A 1 194 ? 28.356 -5.115 -11.093 1.00 91.38 194 ALA A N 1
ATOM 1491 C CA . ALA A 1 194 ? 29.260 -5.610 -10.053 1.00 91.38 194 ALA A CA 1
ATOM 1492 C C . ALA A 1 194 ? 28.541 -6.439 -8.973 1.00 91.38 194 ALA A C 1
ATOM 1494 O O . ALA A 1 194 ? 29.189 -7.241 -8.307 1.00 91.38 194 ALA A O 1
ATOM 1495 N N . ASP A 1 195 ? 27.221 -6.287 -8.841 1.00 93.00 195 ASP A N 1
ATOM 1496 C CA . ASP A 1 195 ? 26.396 -6.999 -7.858 1.00 93.00 195 ASP A CA 1
ATOM 1497 C C . ASP A 1 195 ? 25.914 -8.362 -8.380 1.00 93.00 195 ASP A C 1
ATOM 1499 O O . ASP A 1 195 ? 25.281 -9.133 -7.661 1.00 93.00 195 ASP A O 1
ATOM 1503 N N . MET A 1 196 ? 26.219 -8.681 -9.641 1.00 94.12 196 MET A N 1
ATOM 1504 C CA . MET A 1 196 ? 25.844 -9.950 -10.251 1.00 94.12 196 MET A CA 1
ATOM 1505 C C . MET A 1 196 ? 26.675 -11.087 -9.665 1.00 94.12 196 MET A C 1
ATOM 1507 O O . MET A 1 196 ? 27.910 -11.078 -9.703 1.00 94.12 196 MET A O 1
ATOM 1511 N N . TRP A 1 197 ? 25.970 -12.075 -9.122 1.00 92.94 197 TRP A N 1
ATOM 1512 C CA . TRP A 1 197 ? 26.550 -13.228 -8.449 1.00 92.94 197 TRP A CA 1
ATOM 1513 C C . TRP A 1 197 ? 26.659 -14.434 -9.390 1.00 92.94 197 TRP A C 1
ATOM 1515 O O . TRP A 1 197 ? 25.868 -14.585 -10.316 1.00 92.94 197 TRP A O 1
ATOM 1525 N N . GLY A 1 198 ? 27.625 -15.313 -9.131 1.00 93.44 198 GLY A N 1
ATOM 1526 C CA . GLY A 1 198 ? 27.734 -16.613 -9.784 1.00 93.44 198 GLY A CA 1
ATOM 1527 C C . GLY A 1 198 ? 28.599 -17.572 -8.970 1.00 93.44 198 GLY A C 1
ATOM 1528 O O . GLY A 1 198 ? 29.550 -17.142 -8.317 1.00 93.44 198 GLY A O 1
ATOM 1529 N N . ALA A 1 199 ? 28.280 -18.870 -9.010 1.00 95.19 199 ALA A N 1
ATOM 1530 C CA . ALA A 1 199 ? 29.079 -19.901 -8.342 1.00 95.19 199 ALA A CA 1
ATOM 1531 C C . ALA A 1 199 ? 30.471 -20.046 -8.984 1.00 95.19 199 ALA A C 1
ATOM 1533 O O . ALA A 1 199 ? 31.462 -20.306 -8.301 1.00 95.19 199 ALA A O 1
ATOM 1534 N N . THR A 1 200 ? 30.546 -19.837 -10.300 1.00 96.44 200 THR A N 1
ATOM 1535 C CA . THR A 1 200 ? 31.777 -19.740 -11.084 1.00 96.44 200 THR A CA 1
ATOM 1536 C C . THR A 1 200 ? 31.858 -18.405 -11.824 1.00 96.44 200 THR A C 1
ATOM 1538 O O . THR A 1 200 ? 30.878 -17.666 -11.946 1.00 96.44 200 THR A O 1
ATOM 1541 N N . MET A 1 201 ? 33.028 -18.109 -12.398 1.00 95.19 201 MET A N 1
ATOM 1542 C CA . MET A 1 201 ? 33.195 -16.919 -13.238 1.00 95.19 201 MET A CA 1
ATOM 1543 C C . MET A 1 201 ? 32.322 -16.942 -14.504 1.00 95.19 201 MET A C 1
ATOM 1545 O O . MET A 1 201 ? 31.974 -15.883 -15.020 1.00 95.19 201 MET A O 1
ATOM 1549 N N . PHE A 1 202 ? 31.955 -18.128 -15.003 1.00 96.06 202 PHE A N 1
ATOM 1550 C CA . PHE A 1 202 ? 31.058 -18.257 -16.151 1.00 96.06 202 PHE A CA 1
ATOM 1551 C C . PHE A 1 202 ? 29.615 -17.950 -15.759 1.00 96.06 202 PHE A C 1
ATOM 1553 O O . PHE A 1 202 ? 28.942 -17.228 -16.487 1.00 96.06 202 PHE A O 1
ATOM 1560 N N . ASP A 1 203 ? 29.173 -18.408 -14.586 1.00 95.56 203 ASP A N 1
ATOM 1561 C CA . ASP A 1 203 ? 27.842 -18.082 -14.062 1.00 95.56 203 ASP A CA 1
ATOM 1562 C C . ASP A 1 203 ? 27.719 -16.576 -13.825 1.00 95.56 203 ASP A C 1
ATOM 1564 O O . ASP A 1 203 ? 26.755 -15.953 -14.261 1.00 95.56 203 ASP A O 1
ATOM 1568 N N . GLN A 1 204 ? 28.748 -15.966 -13.225 1.00 95.56 204 GLN A N 1
ATOM 1569 C CA . GLN A 1 204 ? 28.779 -14.524 -13.003 1.00 95.56 204 GLN A CA 1
ATOM 1570 C C . GLN A 1 204 ? 28.730 -13.749 -14.328 1.00 95.56 204 GLN A C 1
ATOM 1572 O O . GLN A 1 204 ? 28.006 -12.758 -14.440 1.00 95.56 204 GLN A O 1
ATOM 1577 N N . LEU A 1 205 ? 29.482 -14.197 -15.341 1.00 95.50 205 LEU A N 1
ATOM 1578 C CA . LEU A 1 205 ? 29.448 -13.606 -16.677 1.00 95.50 205 LEU A CA 1
ATOM 1579 C C . LEU A 1 205 ? 28.043 -13.697 -17.285 1.00 95.50 205 LEU A C 1
ATOM 1581 O O . LEU A 1 205 ? 27.541 -12.693 -17.787 1.00 95.50 205 LEU A O 1
ATOM 1585 N N . VAL A 1 206 ? 27.403 -14.866 -17.222 1.00 95.75 206 VAL A N 1
ATOM 1586 C CA . VAL A 1 206 ? 26.048 -15.080 -17.750 1.00 95.75 206 VAL A CA 1
ATOM 1587 C C . VAL A 1 206 ? 25.034 -14.198 -17.022 1.00 95.75 206 VAL A C 1
ATOM 1589 O O . VAL A 1 206 ? 24.302 -13.465 -17.685 1.00 95.75 206 VAL A O 1
ATOM 1592 N N . CYS A 1 207 ? 25.038 -14.175 -15.685 1.00 95.44 207 CYS A N 1
ATOM 1593 C CA . CYS A 1 207 ? 24.163 -13.304 -14.894 1.00 95.44 207 CYS A CA 1
ATOM 1594 C C . CYS A 1 207 ? 24.359 -11.826 -15.247 1.00 95.44 207 CYS A C 1
ATOM 1596 O O . CYS A 1 207 ? 23.388 -11.084 -15.380 1.00 95.44 207 CYS A O 1
ATOM 1598 N N . ARG A 1 208 ? 25.603 -11.397 -15.477 1.00 96.00 208 ARG A N 1
ATOM 1599 C CA . ARG A 1 208 ? 25.899 -10.024 -15.894 1.00 96.00 208 ARG A CA 1
ATOM 1600 C C . ARG A 1 208 ? 25.419 -9.705 -17.305 1.00 96.00 208 ARG A C 1
ATOM 1602 O O . ARG A 1 208 ? 24.933 -8.600 -17.535 1.00 96.00 208 ARG A O 1
ATOM 1609 N N . VAL A 1 209 ? 25.517 -10.647 -18.241 1.00 95.69 209 VAL A N 1
ATOM 1610 C CA . VAL A 1 209 ? 24.934 -10.488 -19.582 1.00 95.69 209 VAL A CA 1
ATOM 1611 C C . VAL A 1 209 ? 23.413 -10.375 -19.490 1.00 95.69 209 VAL A C 1
ATOM 1613 O O . VAL A 1 209 ? 22.855 -9.451 -20.073 1.00 95.69 209 VAL A O 1
ATOM 1616 N N . MET A 1 210 ? 22.755 -11.242 -18.714 1.00 94.69 210 MET A N 1
ATOM 1617 C CA . MET A 1 210 ? 21.304 -11.181 -18.494 1.00 94.69 210 MET A CA 1
ATOM 1618 C C . MET A 1 210 ? 20.881 -9.842 -17.879 1.00 94.69 210 MET A C 1
ATOM 1620 O O . MET A 1 210 ? 19.947 -9.215 -18.367 1.00 94.69 210 MET A O 1
ATOM 1624 N N . PHE A 1 211 ? 21.603 -9.361 -16.862 1.00 95.00 211 PHE A N 1
ATOM 1625 C CA . PHE A 1 211 ? 21.370 -8.049 -16.255 1.00 95.00 211 PHE A CA 1
ATOM 1626 C C . PHE A 1 211 ? 21.392 -6.917 -17.286 1.00 95.00 211 PHE A C 1
ATOM 1628 O O . PHE A 1 211 ? 20.493 -6.087 -17.298 1.00 95.00 211 PHE A O 1
ATOM 1635 N N . HIS A 1 212 ? 22.380 -6.908 -18.185 1.00 94.44 212 HIS A N 1
ATOM 1636 C CA . HIS A 1 212 ? 22.497 -5.878 -19.220 1.00 94.44 212 HIS A CA 1
ATOM 1637 C C . HIS A 1 212 ? 21.510 -6.035 -20.388 1.00 94.44 212 HIS A C 1
ATOM 1639 O O . HIS A 1 212 ? 21.375 -5.107 -21.182 1.00 94.44 212 HIS A O 1
ATOM 1645 N N . GLN A 1 213 ? 20.841 -7.183 -20.518 1.00 95.56 213 GLN A N 1
ATOM 1646 C CA . GLN A 1 213 ? 19.764 -7.387 -21.493 1.00 95.56 213 GLN A CA 1
ATOM 1647 C C . GLN A 1 213 ? 18.404 -6.908 -20.972 1.00 95.56 213 GLN A C 1
ATOM 1649 O O . GLN A 1 213 ? 17.538 -6.570 -21.775 1.00 95.56 213 GLN A O 1
ATOM 1654 N N . MET A 1 214 ? 18.218 -6.872 -19.651 1.00 95.62 214 MET A N 1
ATOM 1655 C CA . MET A 1 214 ? 16.984 -6.411 -19.020 1.00 95.62 214 MET A CA 1
ATOM 1656 C C . MET A 1 214 ? 16.981 -4.896 -18.824 1.00 95.62 214 MET A C 1
ATOM 1658 O O . MET A 1 214 ? 18.017 -4.251 -18.659 1.00 95.62 214 MET A O 1
ATOM 1662 N N . ARG A 1 215 ? 15.780 -4.323 -18.755 1.00 96.00 215 ARG A N 1
ATOM 1663 C CA . ARG A 1 215 ? 15.590 -2.953 -18.292 1.00 96.00 215 ARG A CA 1
ATOM 1664 C C . ARG A 1 215 ? 15.782 -2.870 -16.781 1.00 96.00 215 ARG A C 1
ATOM 1666 O O . ARG A 1 215 ? 15.104 -3.581 -16.040 1.00 96.00 215 ARG A O 1
ATOM 1673 N N . TYR A 1 216 ? 16.640 -1.963 -16.329 1.00 96.12 216 TYR A N 1
ATOM 1674 C CA . TYR A 1 216 ? 16.776 -1.637 -14.915 1.00 96.12 216 TYR A CA 1
ATOM 1675 C C . TYR A 1 216 ? 17.244 -0.194 -14.727 1.00 96.12 216 TYR A C 1
ATOM 1677 O O . TYR A 1 216 ? 18.338 0.180 -15.141 1.00 96.12 216 TYR A O 1
ATOM 1685 N N . GLU A 1 217 ? 16.393 0.607 -14.100 1.00 95.56 217 GLU A N 1
ATOM 1686 C CA . GLU A 1 217 ? 16.578 2.032 -13.805 1.00 95.56 217 GLU A CA 1
ATOM 1687 C C . GLU A 1 217 ? 16.338 2.306 -12.305 1.00 95.56 217 GLU A C 1
ATOM 1689 O O . GLU A 1 217 ? 16.057 3.435 -11.913 1.00 95.56 217 GLU A O 1
ATOM 1694 N N . GLY A 1 218 ? 16.429 1.256 -11.477 1.00 94.56 218 GLY A N 1
ATOM 1695 C CA . GLY A 1 218 ? 16.154 1.284 -10.041 1.00 94.56 218 GLY A CA 1
ATOM 1696 C C . GLY A 1 218 ? 14.786 0.709 -9.661 1.00 94.56 218 GLY A C 1
ATOM 1697 O O . GLY A 1 218 ? 14.105 0.055 -10.462 1.00 94.56 218 GLY A O 1
ATOM 1698 N N . ILE A 1 219 ? 14.383 0.920 -8.404 1.00 94.00 219 ILE A N 1
ATOM 1699 C CA . ILE A 1 219 ? 13.038 0.548 -7.935 1.00 94.00 219 ILE A CA 1
ATOM 1700 C C . ILE A 1 219 ? 11.967 1.251 -8.782 1.00 94.00 219 ILE A C 1
ATOM 1702 O O . ILE A 1 219 ? 12.161 2.382 -9.222 1.00 94.00 219 ILE A O 1
ATOM 1706 N N . PHE A 1 220 ? 10.842 0.573 -9.015 1.00 95.38 220 PHE A N 1
ATOM 1707 C CA . PHE A 1 220 ? 9.767 1.039 -9.896 1.00 95.38 220 PHE A CA 1
ATOM 1708 C C . PHE A 1 220 ? 10.159 1.181 -11.377 1.00 95.38 220 PHE A C 1
ATOM 1710 O O . PHE A 1 220 ? 9.483 1.874 -12.132 1.00 95.38 220 PHE A O 1
ATOM 1717 N N . THR A 1 221 ? 11.209 0.492 -11.842 1.00 96.69 221 THR A N 1
ATOM 1718 C CA . THR A 1 221 ? 11.391 0.289 -13.290 1.00 96.69 221 THR A CA 1
ATOM 1719 C C . THR A 1 221 ? 10.171 -0.462 -13.831 1.00 96.69 221 THR A C 1
ATOM 1721 O O . THR A 1 221 ? 9.922 -1.578 -13.370 1.00 96.69 221 THR A O 1
ATOM 1724 N N . PRO A 1 222 ? 9.383 0.095 -14.766 1.00 95.56 222 PRO A N 1
ATOM 1725 C CA . PRO A 1 222 ? 8.140 -0.541 -15.184 1.00 95.56 222 PRO A CA 1
ATOM 1726 C C . PRO A 1 222 ? 8.387 -1.828 -15.984 1.00 95.56 222 PRO A C 1
ATOM 1728 O O . PRO A 1 222 ? 9.415 -1.949 -16.671 1.00 95.56 222 PRO A O 1
ATOM 1731 N N . PRO A 1 223 ? 7.441 -2.783 -15.951 1.00 94.38 223 PRO A N 1
ATOM 1732 C CA . PRO A 1 223 ? 7.451 -3.942 -16.838 1.00 94.38 223 PRO A CA 1
ATOM 1733 C C . PRO A 1 223 ? 7.578 -3.538 -18.313 1.00 94.38 223 PRO A C 1
ATOM 1735 O O . PRO A 1 223 ? 7.035 -2.523 -18.755 1.00 94.38 223 PRO A O 1
ATOM 1738 N N . SER A 1 224 ? 8.326 -4.324 -19.088 1.00 93.19 224 SER A N 1
ATOM 1739 C CA . SER A 1 224 ? 8.599 -4.043 -20.500 1.00 93.19 224 SER A CA 1
ATOM 1740 C C . SER A 1 224 ? 8.735 -5.323 -21.326 1.00 93.19 224 SER A C 1
ATOM 1742 O O . SER A 1 224 ? 9.083 -6.378 -20.799 1.00 93.19 224 SER A O 1
ATOM 1744 N N . GLU A 1 225 ? 8.500 -5.227 -22.638 1.00 90.75 225 GLU A N 1
ATOM 1745 C CA . GLU A 1 225 ? 8.587 -6.371 -23.564 1.00 90.75 225 GLU A CA 1
ATOM 1746 C C . GLU A 1 225 ? 10.018 -6.918 -23.725 1.00 90.75 225 GLU A C 1
ATOM 1748 O O . GLU A 1 225 ? 10.195 -8.083 -24.069 1.00 90.75 225 GLU A O 1
ATOM 1753 N N . GLN A 1 226 ? 11.044 -6.108 -23.436 1.00 91.44 226 GLN A N 1
ATOM 1754 C CA . GLN A 1 226 ? 12.448 -6.550 -23.414 1.00 91.44 226 GLN A CA 1
ATOM 1755 C C . GLN A 1 226 ? 12.835 -7.295 -22.121 1.00 91.44 226 GLN A C 1
ATOM 1757 O O . GLN A 1 226 ? 13.949 -7.801 -22.014 1.00 91.44 226 GLN A O 1
ATOM 1762 N N . GLY A 1 227 ? 11.927 -7.369 -21.143 1.00 92.62 227 GLY A N 1
ATOM 1763 C CA . GLY A 1 227 ? 12.199 -7.849 -19.792 1.00 92.62 227 GLY A CA 1
ATOM 1764 C C . GLY A 1 227 ? 12.657 -6.724 -18.863 1.00 92.62 227 GLY A C 1
ATOM 1765 O O . GLY A 1 227 ? 13.388 -5.814 -19.256 1.00 92.62 227 GLY A O 1
ATOM 1766 N N . THR A 1 228 ? 12.227 -6.794 -17.606 1.00 94.50 228 THR A N 1
ATOM 1767 C CA . THR A 1 228 ? 12.553 -5.809 -16.568 1.00 94.50 228 THR A CA 1
ATOM 1768 C C . THR A 1 228 ? 13.066 -6.532 -15.332 1.00 94.50 228 THR A C 1
ATOM 1770 O O . THR A 1 228 ? 12.467 -7.513 -14.892 1.00 94.50 228 THR A O 1
ATOM 1773 N N . LEU A 1 229 ? 14.155 -6.031 -14.750 1.00 93.69 229 LEU A N 1
ATOM 1774 C CA . LEU A 1 229 ? 14.610 -6.480 -13.441 1.00 93.69 229 LEU A CA 1
ATOM 1775 C C . LEU A 1 229 ? 13.825 -5.742 -12.353 1.00 93.69 229 LEU A C 1
ATOM 1777 O O . LEU A 1 229 ? 13.920 -4.522 -12.231 1.00 93.69 229 LEU A O 1
ATOM 1781 N N . VAL A 1 230 ? 13.085 -6.488 -11.537 1.00 91.81 230 VAL A N 1
ATOM 1782 C CA . VAL A 1 230 ? 12.396 -5.953 -10.358 1.00 91.81 230 VAL A CA 1
ATOM 1783 C C . VAL A 1 230 ? 13.258 -6.227 -9.130 1.00 91.81 230 VAL A C 1
ATOM 1785 O O . VAL A 1 230 ? 13.588 -7.374 -8.842 1.00 91.81 230 VAL A O 1
ATOM 1788 N N . PHE A 1 231 ? 13.630 -5.175 -8.403 1.00 90.69 231 PHE A N 1
ATOM 1789 C CA . PHE A 1 231 ? 14.427 -5.258 -7.178 1.00 90.69 231 PHE A CA 1
ATOM 1790 C C . PHE A 1 231 ? 13.809 -4.342 -6.105 1.00 90.69 231 PHE A C 1
ATOM 1792 O O . PHE A 1 231 ? 13.528 -3.183 -6.427 1.00 90.69 231 PHE A O 1
ATOM 1799 N N . PRO A 1 232 ? 13.560 -4.813 -4.861 1.00 85.62 232 PRO A N 1
ATOM 1800 C CA . PRO A 1 232 ? 13.998 -6.081 -4.244 1.00 85.62 232 PRO A CA 1
ATOM 1801 C C . PRO A 1 232 ? 13.291 -7.366 -4.725 1.00 85.62 232 PRO A C 1
ATOM 1803 O O . PRO A 1 232 ? 13.613 -8.446 -4.245 1.00 85.62 232 PRO A O 1
ATOM 1806 N N . GLY A 1 233 ? 12.396 -7.270 -5.708 1.00 83.38 233 GLY A N 1
ATOM 1807 C CA . GLY A 1 233 ? 11.648 -8.396 -6.275 1.00 83.38 233 GLY A CA 1
ATOM 1808 C C . GLY A 1 233 ? 10.163 -8.289 -5.937 1.00 83.38 233 GLY A C 1
ATOM 1809 O O . GLY A 1 233 ? 9.767 -7.398 -5.188 1.00 83.38 233 GLY A O 1
ATOM 1810 N N . ASN A 1 234 ? 9.348 -9.190 -6.484 1.00 78.81 234 ASN A N 1
ATOM 1811 C CA . ASN A 1 234 ? 7.906 -9.263 -6.202 1.00 78.81 234 ASN A CA 1
ATOM 1812 C C . ASN A 1 234 ? 7.590 -9.879 -4.826 1.00 78.81 234 ASN A C 1
ATOM 1814 O O . ASN A 1 234 ? 6.553 -9.600 -4.249 1.00 78.81 234 ASN A O 1
ATOM 1818 N N . LEU A 1 235 ? 8.517 -10.655 -4.258 1.00 82.06 235 LEU A N 1
ATOM 1819 C CA . LEU A 1 235 ? 8.481 -11.049 -2.842 1.00 82.06 235 LEU A CA 1
ATOM 1820 C C . LEU A 1 235 ? 9.032 -9.951 -1.919 1.00 82.06 235 LEU A C 1
ATOM 1822 O O . LEU A 1 235 ? 9.171 -10.160 -0.726 1.00 82.06 235 LEU A O 1
ATOM 1826 N N . GLY A 1 236 ? 9.398 -8.785 -2.456 1.00 85.00 236 GLY A N 1
ATOM 1827 C CA . GLY A 1 236 ? 9.763 -7.620 -1.661 1.00 85.00 236 GLY A CA 1
ATOM 1828 C C . GLY A 1 236 ? 10.934 -7.784 -0.681 1.00 85.00 236 GLY A C 1
ATOM 1829 O O . GLY A 1 236 ? 11.694 -8.749 -0.687 1.00 85.00 236 GLY A O 1
ATOM 1830 N N . MET A 1 237 ? 11.105 -6.763 0.160 1.00 90.06 237 MET A N 1
ATOM 1831 C CA . MET A 1 237 ? 12.015 -6.771 1.315 1.00 90.06 237 MET A CA 1
ATOM 1832 C C . MET A 1 237 ? 11.304 -7.222 2.597 1.00 90.06 237 MET A C 1
ATOM 1834 O O . MET A 1 237 ? 11.901 -7.857 3.464 1.00 90.06 237 MET A O 1
ATOM 1838 N N . PHE A 1 238 ? 10.030 -6.856 2.715 1.00 91.25 238 PHE A N 1
ATOM 1839 C CA . PHE A 1 238 ? 9.119 -7.353 3.732 1.00 91.25 238 PHE A CA 1
ATOM 1840 C C . PHE A 1 238 ? 8.134 -8.301 3.083 1.00 91.25 238 PHE A C 1
ATOM 1842 O O . PHE A 1 238 ? 7.779 -8.110 1.926 1.00 91.25 238 PHE A O 1
ATOM 1849 N N . GLU A 1 239 ? 7.693 -9.269 3.872 1.00 87.06 239 GLU A N 1
ATOM 1850 C CA . GLU A 1 239 ? 6.743 -10.312 3.507 1.00 87.06 239 GLU A CA 1
ATOM 1851 C C . GLU A 1 239 ? 5.888 -10.661 4.748 1.00 87.06 239 GLU A C 1
ATOM 1853 O O . GLU A 1 239 ? 5.852 -9.879 5.698 1.00 87.06 239 GLU A O 1
ATOM 1858 N N . TRP A 1 240 ? 5.251 -11.832 4.793 1.00 84.31 240 TRP A N 1
ATOM 1859 C CA . TRP A 1 240 ? 4.365 -12.369 5.852 1.00 84.31 240 TRP A CA 1
ATOM 1860 C C . TRP A 1 240 ? 4.764 -12.131 7.333 1.00 84.31 240 TRP A C 1
ATOM 1862 O O . TRP A 1 240 ? 3.922 -12.269 8.218 1.00 84.31 240 TRP A O 1
ATOM 1872 N N . GLY A 1 241 ? 6.038 -11.850 7.641 1.00 82.31 241 GLY A N 1
ATOM 1873 C CA . GLY A 1 241 ? 6.602 -11.883 9.001 1.00 82.31 241 GLY A CA 1
ATOM 1874 C C . GLY A 1 241 ? 6.282 -10.69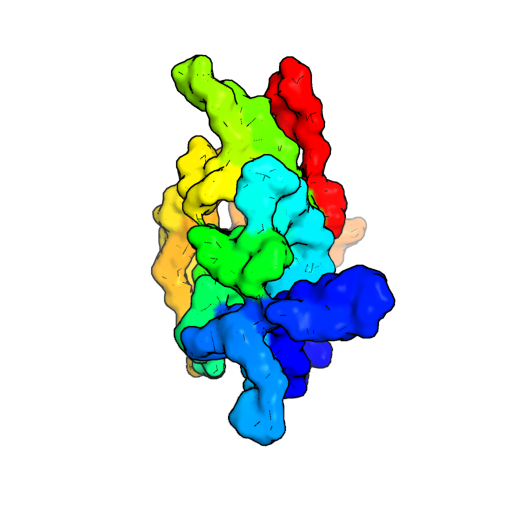3 9.916 1.00 82.31 241 GLY A C 1
ATOM 1875 O O . GLY A 1 241 ? 6.485 -10.798 11.125 1.00 82.31 241 GLY A O 1
ATOM 1876 N N . GLY A 1 242 ? 5.779 -9.581 9.374 1.00 84.94 242 GLY A N 1
ATOM 1877 C CA . GLY A 1 242 ? 5.478 -8.369 10.150 1.00 84.94 242 GLY A CA 1
ATOM 1878 C C . GLY A 1 242 ? 6.716 -7.743 10.802 1.00 84.94 242 GLY A C 1
ATOM 1879 O O . GLY A 1 242 ? 7.853 -8.054 10.444 1.00 84.94 242 GLY A O 1
ATOM 1880 N N . ILE A 1 243 ? 6.496 -6.846 11.768 1.00 88.69 243 ILE A N 1
ATOM 1881 C CA . ILE A 1 243 ? 7.566 -6.273 12.599 1.00 88.69 243 ILE A CA 1
ATOM 1882 C C . ILE A 1 243 ? 7.218 -6.374 14.085 1.00 88.69 243 ILE A C 1
ATOM 1884 O O . ILE A 1 243 ? 6.050 -6.315 14.473 1.00 88.69 243 ILE A O 1
ATOM 1888 N N . SER A 1 244 ? 8.237 -6.494 14.931 1.00 87.12 244 SER A N 1
ATOM 1889 C CA . SER A 1 244 ? 8.081 -6.519 16.387 1.00 87.12 244 SER A CA 1
ATOM 1890 C C . SER A 1 244 ? 8.541 -5.201 16.984 1.00 87.12 244 SER A C 1
ATOM 1892 O O . SER A 1 244 ? 9.601 -4.714 16.630 1.00 87.12 244 SER A O 1
ATOM 1894 N N . VAL A 1 245 ? 7.771 -4.647 17.919 1.00 86.12 245 VAL A N 1
ATOM 1895 C CA . VAL A 1 245 ? 8.113 -3.387 18.590 1.00 86.12 245 VAL A CA 1
ATOM 1896 C C . VAL A 1 245 ? 8.318 -3.651 20.077 1.00 86.12 245 VAL A C 1
ATOM 1898 O O . VAL A 1 245 ? 7.466 -4.264 20.719 1.00 86.12 245 VAL A O 1
ATOM 1901 N N . ASP A 1 246 ? 9.429 -3.173 20.637 1.00 85.94 246 ASP A N 1
ATOM 1902 C CA . ASP A 1 246 ? 9.632 -3.052 22.081 1.00 85.94 246 ASP A CA 1
ATOM 1903 C C . ASP A 1 246 ? 9.011 -1.726 22.551 1.00 85.94 246 ASP A C 1
ATOM 1905 O O . ASP A 1 246 ? 9.596 -0.661 22.327 1.00 85.94 246 ASP A O 1
ATOM 1909 N N . PRO A 1 247 ? 7.845 -1.747 23.222 1.00 77.12 247 PRO A N 1
ATOM 1910 C CA . PRO A 1 247 ? 7.148 -0.526 23.616 1.00 77.12 247 PRO A CA 1
ATOM 1911 C C . PRO A 1 247 ? 7.851 0.230 24.752 1.00 77.12 247 PRO A C 1
ATOM 1913 O O . PRO A 1 247 ? 7.556 1.403 24.966 1.00 77.12 247 PRO A O 1
ATOM 1916 N N . ASN A 1 248 ? 8.764 -0.411 25.493 1.00 80.50 248 ASN A N 1
ATOM 1917 C CA . ASN A 1 248 ? 9.506 0.243 26.572 1.00 80.50 248 ASN A CA 1
ATOM 1918 C C . ASN A 1 248 ? 10.722 0.995 26.036 1.00 80.50 248 ASN A C 1
ATOM 1920 O O . ASN A 1 248 ? 11.088 2.040 26.571 1.00 80.50 248 ASN A O 1
ATOM 1924 N N . ARG A 1 249 ? 11.371 0.434 25.010 1.00 80.62 249 ARG A N 1
ATOM 1925 C CA . ARG A 1 249 ? 12.525 1.052 24.345 1.00 80.62 249 ARG A CA 1
ATOM 1926 C C . ARG A 1 249 ? 12.136 1.907 23.141 1.00 80.62 249 ARG A C 1
ATOM 1928 O O . ARG A 1 249 ? 12.986 2.642 22.657 1.00 80.62 249 ARG A O 1
ATOM 1935 N N . GLU A 1 250 ? 10.885 1.806 22.689 1.00 76.62 250 GLU A N 1
ATOM 1936 C CA . GLU A 1 250 ? 10.368 2.430 21.466 1.00 76.62 250 GLU A CA 1
ATOM 1937 C C . GLU A 1 250 ? 11.215 2.051 20.231 1.00 76.62 250 GLU A C 1
ATOM 1939 O O . GLU A 1 250 ? 11.529 2.888 19.389 1.00 76.62 250 GLU A O 1
ATOM 1944 N N . VAL A 1 251 ? 11.606 0.771 20.140 1.00 70.62 251 VAL A N 1
ATOM 1945 C CA . VAL A 1 251 ? 12.416 0.211 19.040 1.00 70.62 251 VAL A CA 1
ATOM 1946 C C . VAL A 1 251 ? 11.586 -0.796 18.252 1.00 70.62 251 VAL A C 1
ATOM 1948 O O . VAL A 1 251 ? 10.960 -1.662 18.860 1.00 70.62 251 VAL A O 1
ATOM 1951 N N . ALA A 1 252 ? 11.607 -0.676 16.925 1.00 65.62 252 ALA A N 1
ATOM 1952 C CA . ALA A 1 252 ? 10.977 -1.579 15.960 1.00 65.62 252 ALA A CA 1
ATOM 1953 C C . ALA A 1 252 ? 12.030 -2.377 15.176 1.00 65.62 252 ALA A C 1
ATOM 1955 O O . ALA A 1 252 ? 13.165 -1.857 15.046 1.00 65.62 252 ALA A O 1
#

pLDDT: mean 93.53, std 6.28, range [50.06, 98.81]

Sequence (252 aa):
TDNFSTRETSGVIRGFDVNTGELLWAFDPGAKDPNAIPSDEHTFTFNSPNSWAPAAYDAKLDLVYLPMGVTTPDIWGGNRTPEQERYASSILALNATTGKLAWSYQTVHHDLWDMDLPAQPTLADITVNGQKVPVIYAPAKTGNIFVLDRRNGELVVPAPEKPVPQGAAKGDYVTPTQPFSELSFRPTKDLSGADMWGATMFDQLVCRVMFHQMRYEGIFTPPSEQGTLVFPGNLGMFEWGGISVDPNREVA

Secondary structure (DSSP, 8-state):
-TTT-S-PPP--EEEE-TTT--EEEEE-TTSSSTTPPPBTTB-PPTTPPP--SPPEEETTTTEEEEE---PSSTT--TT--HHHHSSTTEEEEEETTT--EEEEEESSSS-SS-----SPPEEEEEEETTEEEEEEEEE-TTSBEEEEETTT--BSS---EEE----PSTT----SEEE--SSB---SS---TTS---SSHHHHHHHHHHHHHSB-SSTTPPP-TT-B--SS-TT-SS-TT----BTTTTB-

Organism: Escherichia coli (NCBI:txid562)

Foldseek 3Di:
DQAPDLFAAFLKDFDADPPPRHTQWIAGQLDPDRTDDDDPPDDGDGQAWHFDADWDADPVLQKIKTFTAAGGNQQFCLPRDCSSQVQHQKTWIANNNHRHGQEIGHQFGRGNFLWHQAEYWDWAFDADPNDTATWIWTQILQQDTFIARNRRRHGPFAFDWDADDFDAEPSGGHDRTGTHTPHGPHDPDFDDLVNQDDPDPVRSVVSSVVVVQADDPGAPPGAYPSHHDHPPHSCGPDHHPYDDADRVVRRD

Radius of gyration: 19.7 Å; chains: 1; bounding box: 63×36×51 Å